Protein AF-A0A0E0AJF5-F1 (afdb_monomer)

Foldseek 3Di:
DVVLVVLQCCCCVPPVDGLQVVLVVLVCCPVVDDLVRLLVVLLCCLLCQLLVVHDSLVSLLSLLQRPNDPRSLVSNLVSNLNNLVNLLVVLLVVLVVLLVVCVVPVVSLLLLLQLLDDDLVSVLQSLLLCLLAPNPPSNNSNSNNNNNHDPNSNSNSNSNNCSLVSQLSSLVSQLSNVSSCCNPVVDPDVVVSNVVSVVSNVVSVVVSVVSNVVSVVVSVVSSVVVLVVVLVVLVVVLVVVLVVLVVVLVVVVVDPDPVVNVVSVVVSVVVVVVSVVVVVVSCVVSDPPPPPDDDDD

Mean predicted aligned error: 13.46 Å

Secondary structure (DSSP, 8-state):
-HHHHHHHHHHHHHTS--HHHHHHHHHHHHHHS-HHHHHHHHHHHHHHGGGGT---HHHHHHHHHHHH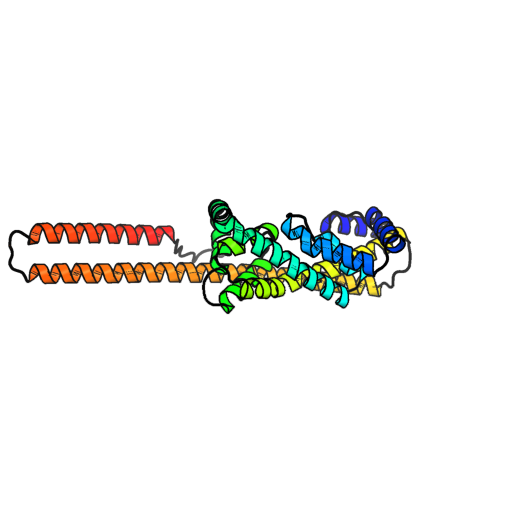HHHHHHHHHHHHHHHHHHHHHHHHHTHHHHHHHHTT-HHHHHHHHHTTSSSHHHHHHHHHHHHHTT--HHHHHHHGGGGT--HHHHHHHHHHHHHHHHHHHHHHHHHHHHHHHHHHH-----HHHHHHHHHHHHHHHHHHHHHHHHHHHHHHHHHHHHHHHHHHHHHHHHHHHHHHHHHHHHHHHHS--TTTHHHHHHHHHHHHHHHHHHHHHHHHHTT----------

InterPro domains:
  IPR032816 VTT domain [PF09335] (54-174)

Organism: NCBI:txid40148

Solvent-accessible surface area (backbone atoms only — not comparable to full-atom values): 15456 Å² total; per-residue (Å²): 113,68,67,55,54,52,52,37,50,50,33,39,70,76,71,70,41,53,39,84,60,49,35,60,48,54,53,47,46,66,74,73,41,54,72,72,55,51,51,50,52,30,31,50,43,34,26,45,25,50,57,75,71,40,85,37,61,70,39,41,17,47,33,11,50,76,51,34,72,69,56,17,48,54,47,47,55,56,19,39,54,47,15,48,47,51,25,31,58,58,26,52,79,40,29,74,60,49,37,63,56,38,64,79,38,57,78,60,37,53,65,38,42,55,24,29,41,81,53,66,69,50,16,16,51,38,32,16,32,49,54,38,19,97,53,61,64,67,57,49,41,39,44,43,35,48,27,68,40,55,66,69,28,45,53,54,11,40,55,66,20,41,48,58,56,52,52,39,33,26,32,45,18,41,37,51,52,49,53,14,48,47,67,72,67,72,53,87,62,61,63,63,58,55,49,52,34,50,51,50,32,50,50,39,50,52,50,43,52,52,50,23,54,50,23,47,54,51,51,54,50,54,50,52,54,52,54,49,53,54,50,50,53,52,52,51,52,52,51,51,51,52,51,51,50,52,52,50,54,53,53,49,69,72,48,91,49,86,80,54,54,67,58,54,51,51,52,51,50,52,53,51,50,52,52,49,52,50,53,54,51,47,58,65,70,70,57,83,69,85,78,88,77,80,90,84,136

Radius of gyration: 28.51 Å; Cα contacts (8 Å, |Δi|>4): 287; chains: 1; bounding box: 75×35×87 Å

Structure (mmCIF, N/CA/C/O backbone):
data_AF-A0A0E0AJF5-F1
#
_entry.id   AF-A0A0E0AJF5-F1
#
loop_
_atom_site.group_PDB
_atom_site.id
_atom_site.type_symbol
_atom_site.label_atom_id
_atom_site.label_alt_id
_atom_site.label_comp_id
_atom_site.label_asym_id
_atom_site.label_entity_id
_atom_site.label_seq_id
_atom_site.pdbx_PDB_ins_code
_atom_site.Cartn_x
_atom_site.Cartn_y
_atom_site.Cartn_z
_atom_site.occupancy
_atom_site.B_iso_or_equiv
_atom_site.auth_seq_id
_atom_site.auth_comp_id
_atom_site.auth_asym_id
_atom_site.auth_atom_id
_atom_site.pdbx_PDB_model_num
ATOM 1 N N . MET A 1 1 ? 35.028 1.786 -12.757 1.00 47.62 1 MET A N 1
ATOM 2 C CA . MET A 1 1 ? 34.981 0.672 -11.785 1.00 47.62 1 MET A CA 1
ATOM 3 C C . MET A 1 1 ? 34.385 1.095 -10.442 1.00 47.62 1 MET A C 1
ATOM 5 O O . MET A 1 1 ? 33.569 0.350 -9.925 1.00 47.62 1 MET A O 1
ATOM 9 N N . GLU A 1 2 ? 34.677 2.288 -9.906 1.00 49.12 2 GLU A N 1
ATOM 10 C CA . GLU A 1 2 ? 34.073 2.747 -8.633 1.00 49.12 2 GLU A CA 1
ATOM 11 C C . GLU A 1 2 ? 32.549 2.974 -8.710 1.00 49.12 2 GLU A C 1
ATOM 13 O O . GLU A 1 2 ? 31.800 2.467 -7.878 1.00 49.12 2 GLU A O 1
ATOM 18 N N . TRP A 1 3 ? 32.058 3.637 -9.762 1.00 47.44 3 TRP A N 1
ATOM 19 C CA . TRP A 1 3 ? 30.624 3.931 -9.923 1.00 47.44 3 TRP A CA 1
ATOM 20 C C . TRP A 1 3 ? 29.731 2.690 -10.075 1.00 47.44 3 TRP A C 1
ATOM 22 O O . TRP A 1 3 ? 28.607 2.669 -9.582 1.00 47.44 3 TRP A O 1
ATOM 32 N N . THR A 1 4 ? 30.226 1.627 -10.714 1.00 53.53 4 THR A N 1
ATOM 33 C CA . THR A 1 4 ? 29.500 0.352 -10.849 1.00 53.53 4 THR A CA 1
ATOM 34 C C . THR A 1 4 ? 29.357 -0.362 -9.507 1.00 53.53 4 THR A C 1
ATOM 36 O O . THR A 1 4 ? 28.316 -0.950 -9.222 1.00 53.53 4 THR A O 1
ATOM 39 N N . GLN A 1 5 ? 30.377 -0.263 -8.653 1.00 57.16 5 GLN A N 1
ATOM 40 C CA . GLN A 1 5 ? 30.376 -0.851 -7.315 1.00 57.16 5 GLN A CA 1
ATOM 41 C C . GLN A 1 5 ? 29.468 -0.061 -6.363 1.00 57.16 5 GLN A C 1
ATOM 43 O O . GLN A 1 5 ? 28.765 -0.650 -5.546 1.00 57.16 5 GLN A O 1
ATOM 48 N N . GLN A 1 6 ? 29.396 1.261 -6.543 1.00 54.69 6 GLN A N 1
ATOM 49 C CA . GLN A 1 6 ? 28.477 2.141 -5.823 1.00 54.69 6 GLN A CA 1
ATOM 50 C C . GLN A 1 6 ? 27.010 1.958 -6.257 1.00 54.69 6 GLN A C 1
ATOM 52 O O . GLN A 1 6 ? 26.115 1.942 -5.419 1.00 54.69 6 GLN A O 1
ATOM 57 N N . ALA A 1 7 ? 26.740 1.749 -7.548 1.00 53.78 7 ALA A N 1
ATOM 58 C CA . ALA A 1 7 ? 25.396 1.423 -8.030 1.00 53.78 7 ALA A CA 1
ATOM 59 C C . ALA A 1 7 ? 24.921 0.045 -7.532 1.00 53.78 7 ALA A C 1
ATOM 61 O O . ALA A 1 7 ? 23.769 -0.104 -7.123 1.00 53.78 7 ALA A O 1
ATOM 62 N N . SER A 1 8 ? 25.818 -0.946 -7.525 1.00 55.97 8 SER A N 1
ATOM 63 C CA . SER A 1 8 ? 25.546 -2.284 -6.990 1.00 55.97 8 SER A CA 1
ATOM 64 C C . SER A 1 8 ? 25.280 -2.248 -5.479 1.00 55.97 8 SER A C 1
ATOM 66 O O . SER A 1 8 ? 24.302 -2.838 -5.024 1.00 55.97 8 SER A O 1
ATOM 68 N N . SER A 1 9 ? 26.047 -1.472 -4.702 1.00 56.44 9 SER A N 1
ATOM 69 C CA . SER A 1 9 ? 25.829 -1.337 -3.254 1.00 56.44 9 SER A CA 1
ATOM 70 C C . SER A 1 9 ? 24.532 -0.600 -2.900 1.00 56.44 9 SER A C 1
ATOM 72 O O . SER A 1 9 ? 23.841 -1.003 -1.964 1.00 56.44 9 SER A O 1
ATOM 74 N N . VAL A 1 10 ? 24.144 0.422 -3.671 1.00 58.53 10 VAL A N 1
ATOM 75 C CA . VAL A 1 10 ? 22.849 1.107 -3.513 1.00 58.53 10 VAL A CA 1
ATOM 76 C C . VAL A 1 10 ? 21.688 0.165 -3.838 1.00 58.53 10 VAL A C 1
ATOM 78 O O . VAL A 1 10 ? 20.722 0.112 -3.078 1.00 58.53 10 VAL A O 1
ATOM 81 N N . CYS A 1 11 ? 21.778 -0.622 -4.915 1.00 57.84 11 CYS A N 1
ATOM 82 C CA . CYS A 1 11 ? 20.707 -1.550 -5.287 1.00 57.84 11 CYS A CA 1
ATOM 83 C C . CYS A 1 11 ? 20.545 -2.704 -4.288 1.00 57.84 11 CYS A C 1
ATOM 85 O O . CYS A 1 11 ? 19.424 -3.020 -3.878 1.00 57.84 11 CYS A O 1
ATOM 87 N N . ALA A 1 12 ? 21.665 -3.269 -3.832 1.00 59.06 12 ALA A N 1
ATOM 88 C CA . ALA A 1 12 ? 21.686 -4.310 -2.813 1.00 59.06 12 ALA A CA 1
ATOM 89 C C . ALA A 1 12 ? 21.207 -3.795 -1.444 1.00 59.06 12 ALA A C 1
ATOM 91 O O . ALA A 1 12 ? 20.505 -4.511 -0.737 1.00 59.06 12 ALA A O 1
ATOM 92 N N . GLY A 1 13 ? 21.533 -2.551 -1.078 1.00 59.25 13 GLY A N 1
ATOM 93 C CA . GLY A 1 13 ? 21.122 -1.953 0.194 1.00 59.25 13 GLY A CA 1
ATOM 94 C C . GLY A 1 13 ? 19.652 -1.524 0.238 1.00 59.25 13 GLY A C 1
ATOM 95 O O . GLY A 1 13 ? 18.976 -1.769 1.233 1.00 59.25 13 GLY A O 1
ATOM 96 N N . VAL A 1 14 ? 19.148 -0.888 -0.825 1.00 61.88 14 VAL A N 1
ATOM 97 C CA . VAL A 1 14 ? 17.789 -0.312 -0.854 1.00 61.88 14 VAL A CA 1
ATOM 98 C C . VAL A 1 14 ? 16.732 -1.342 -1.255 1.00 61.88 14 VAL A C 1
ATOM 100 O O .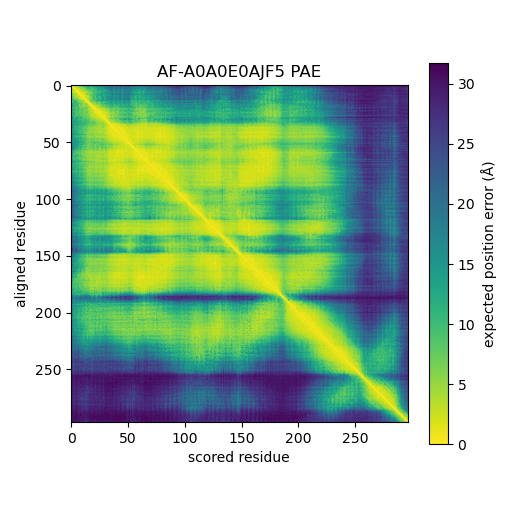 VAL A 1 14 ? 15.654 -1.365 -0.664 1.00 61.88 14 VAL A O 1
ATOM 103 N N . TRP A 1 15 ? 17.026 -2.197 -2.239 1.00 64.69 15 TRP A N 1
ATOM 104 C CA . TRP A 1 15 ? 16.050 -3.141 -2.800 1.00 64.69 15 TRP A CA 1
ATOM 105 C C . TRP A 1 15 ? 16.413 -4.614 -2.590 1.00 64.69 15 TRP A C 1
ATOM 107 O O . TRP A 1 15 ? 15.584 -5.474 -2.876 1.00 64.69 15 TRP A O 1
ATOM 117 N N . GLY A 1 16 ? 17.616 -4.929 -2.095 1.00 67.00 16 GLY A N 1
ATOM 118 C CA . GLY A 1 16 ? 18.071 -6.316 -1.945 1.00 67.00 16 GLY A CA 1
ATOM 119 C C . GLY A 1 16 ? 18.273 -7.040 -3.280 1.00 67.00 16 GLY A C 1
ATOM 120 O O . GLY A 1 16 ? 18.267 -8.268 -3.309 1.00 67.00 16 GLY A O 1
ATOM 121 N N . LEU A 1 17 ? 18.410 -6.296 -4.384 1.00 71.19 17 LEU A N 1
ATOM 122 C CA . LEU A 1 17 ? 18.539 -6.844 -5.734 1.00 71.19 17 LEU A CA 1
ATOM 123 C C . LEU A 1 17 ? 19.876 -6.441 -6.361 1.00 71.19 17 LEU A C 1
ATOM 125 O O . LEU A 1 17 ? 20.268 -5.275 -6.305 1.00 71.19 17 LEU A O 1
ATOM 129 N N . ASP A 1 18 ? 20.548 -7.402 -6.996 1.00 71.44 18 ASP A N 1
ATOM 130 C CA . ASP A 1 18 ? 21.788 -7.166 -7.737 1.00 71.44 18 ASP A CA 1
ATOM 131 C C . ASP A 1 18 ? 21.476 -6.729 -9.184 1.00 71.44 18 ASP A C 1
ATOM 133 O O . ASP A 1 18 ? 20.835 -7.490 -9.918 1.00 71.44 18 ASP A O 1
ATOM 137 N N . PRO A 1 19 ? 21.936 -5.546 -9.639 1.00 67.06 19 PRO A N 1
ATOM 138 C CA . PRO A 1 19 ? 21.763 -5.082 -11.018 1.00 67.06 19 PRO A CA 1
ATOM 139 C C . PRO A 1 19 ? 22.199 -6.091 -12.086 1.00 67.06 19 PRO A C 1
ATOM 141 O O . PRO A 1 19 ? 21.581 -6.146 -13.150 1.00 67.06 19 PRO A O 1
ATOM 144 N N . GLN A 1 20 ? 23.210 -6.919 -11.795 1.00 68.06 20 GLN A N 1
ATOM 145 C CA . GLN A 1 20 ? 23.707 -7.953 -12.708 1.00 68.06 20 GLN A CA 1
ATOM 146 C C . GLN A 1 20 ? 22.709 -9.098 -12.911 1.00 68.06 20 GLN A C 1
ATOM 148 O O . GLN A 1 20 ? 22.741 -9.764 -13.942 1.00 68.06 20 GLN A O 1
ATOM 153 N N . VAL A 1 21 ? 21.801 -9.311 -11.957 1.00 71.88 21 VAL A N 1
ATOM 154 C CA . VAL A 1 21 ? 20.693 -10.270 -12.068 1.00 71.88 21 VAL A CA 1
ATOM 155 C C . VAL A 1 21 ? 19.477 -9.610 -12.716 1.00 71.88 21 VAL A C 1
ATOM 157 O O . VAL A 1 21 ? 18.787 -10.233 -13.517 1.00 71.88 21 VAL A O 1
ATOM 160 N N . ILE A 1 22 ? 19.220 -8.336 -12.413 1.00 72.00 22 ILE A N 1
ATOM 161 C CA . ILE A 1 22 ? 18.04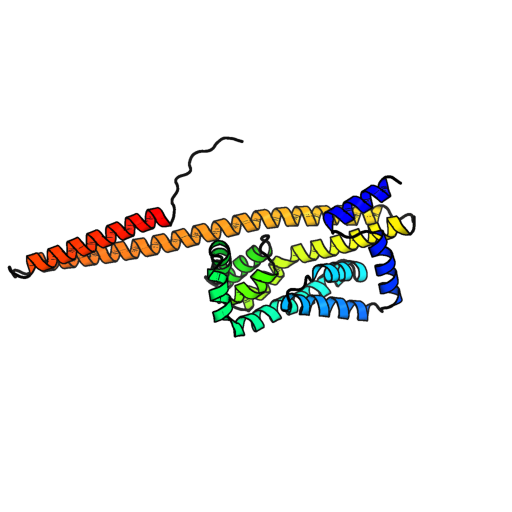8 -7.615 -12.930 1.00 72.00 22 ILE A CA 1
ATOM 162 C C . ILE A 1 22 ? 18.150 -7.400 -14.447 1.00 72.00 22 ILE A C 1
ATOM 164 O O . ILE A 1 22 ? 17.177 -7.627 -15.162 1.00 72.00 22 ILE A O 1
ATOM 168 N N . ALA A 1 23 ? 19.310 -6.977 -14.955 1.00 72.62 23 ALA A N 1
ATOM 169 C CA . ALA A 1 23 ? 19.494 -6.670 -16.374 1.00 72.62 23 ALA A CA 1
ATOM 170 C C . ALA A 1 23 ? 19.162 -7.842 -17.326 1.00 72.62 23 ALA A C 1
ATOM 172 O O . ALA A 1 23 ? 18.350 -7.641 -18.234 1.00 72.62 23 ALA A O 1
ATOM 173 N N . PRO A 1 24 ? 19.702 -9.066 -17.138 1.00 75.88 24 PRO A N 1
ATOM 174 C CA . PRO A 1 24 ? 19.356 -10.197 -17.998 1.00 75.88 24 PRO A CA 1
ATOM 175 C C . PRO A 1 24 ? 17.893 -10.625 -17.843 1.00 75.88 24 PRO A C 1
ATOM 177 O O . PRO A 1 24 ? 17.302 -11.096 -18.811 1.00 75.88 24 PRO A O 1
ATOM 180 N N . VAL A 1 25 ? 17.285 -10.430 -16.667 1.00 75.88 25 VAL A N 1
ATOM 181 C CA . VAL A 1 25 ? 15.861 -10.724 -16.442 1.00 75.88 25 VAL A CA 1
ATOM 182 C C . VAL A 1 25 ? 14.963 -9.753 -17.209 1.00 75.88 25 VAL A C 1
ATOM 184 O O . VAL A 1 25 ? 14.041 -10.208 -17.880 1.00 75.88 25 VAL A O 1
ATOM 187 N N . ILE A 1 26 ? 15.249 -8.446 -17.179 1.00 75.00 26 ILE A N 1
ATOM 188 C CA . ILE A 1 26 ? 14.508 -7.440 -17.962 1.00 75.00 26 ILE A CA 1
ATOM 189 C C . ILE A 1 26 ? 14.644 -7.726 -19.464 1.00 75.00 26 ILE A C 1
ATOM 191 O O . ILE A 1 26 ? 13.663 -7.666 -20.209 1.00 75.00 26 ILE A O 1
ATOM 195 N N . GLU A 1 27 ? 15.853 -8.059 -19.923 1.00 75.88 27 GLU A N 1
ATOM 196 C CA . GLU A 1 27 ? 16.101 -8.386 -21.329 1.00 75.88 27 GLU A CA 1
ATOM 197 C C . GLU A 1 27 ? 15.334 -9.651 -21.742 1.00 75.88 27 GLU A C 1
ATOM 199 O O . GLU A 1 27 ? 14.651 -9.657 -22.766 1.00 75.88 27 GLU A O 1
ATOM 204 N N . TRP A 1 28 ? 15.375 -10.704 -20.920 1.00 78.31 28 TRP A N 1
ATOM 205 C CA . TRP A 1 28 ? 14.611 -11.929 -21.148 1.00 78.31 28 TRP A CA 1
ATOM 206 C C . TRP A 1 28 ? 13.101 -11.670 -21.168 1.00 78.31 28 TRP A C 1
ATOM 208 O O . TRP A 1 28 ? 12.422 -12.147 -22.075 1.00 78.31 28 TRP A O 1
ATOM 218 N N . GLU A 1 29 ? 12.577 -10.886 -20.226 1.00 75.56 29 GLU A N 1
ATOM 219 C CA . GLU A 1 29 ? 11.160 -10.518 -20.153 1.00 75.56 29 GLU A CA 1
ATOM 220 C C . GLU A 1 29 ? 10.716 -9.804 -21.433 1.00 75.56 29 GLU A C 1
ATOM 222 O O . GLU A 1 29 ? 9.748 -10.224 -22.068 1.00 75.56 29 GLU A O 1
ATOM 227 N N . SER A 1 30 ? 11.456 -8.771 -21.847 1.00 72.12 30 SER A N 1
ATOM 228 C CA . SER A 1 30 ? 11.124 -7.964 -23.025 1.00 72.12 30 SER A CA 1
ATOM 229 C C . SER A 1 30 ? 11.193 -8.741 -24.345 1.00 72.12 30 SER A C 1
ATOM 231 O O . SER A 1 30 ? 10.470 -8.411 -25.286 1.00 72.12 30 SER A O 1
ATOM 233 N N . ARG A 1 31 ? 12.027 -9.788 -24.414 1.00 75.25 31 ARG A N 1
ATOM 234 C CA . ARG A 1 31 ? 12.127 -10.693 -25.570 1.00 75.25 31 ARG A CA 1
ATOM 235 C C . ARG A 1 31 ? 11.088 -11.809 -25.553 1.00 75.25 31 ARG A C 1
ATOM 237 O O . ARG A 1 31 ? 10.648 -12.239 -26.614 1.00 75.25 31 ARG A O 1
ATOM 244 N N . THR A 1 32 ? 10.727 -12.298 -24.369 1.00 80.12 32 THR A N 1
ATOM 245 C CA . THR A 1 32 ? 9.851 -13.467 -24.199 1.00 80.12 32 THR A CA 1
ATOM 246 C C . THR A 1 32 ? 8.379 -13.078 -24.233 1.00 80.12 32 THR A C 1
ATOM 248 O O . THR A 1 32 ? 7.557 -13.811 -24.783 1.00 80.12 32 THR A O 1
ATOM 251 N N . PHE A 1 33 ? 8.028 -11.921 -23.668 1.00 84.12 33 PHE A N 1
ATOM 252 C CA . PHE A 1 33 ? 6.644 -11.498 -23.502 1.00 84.12 33 PHE A CA 1
ATOM 253 C C . PHE A 1 33 ? 6.344 -10.214 -24.267 1.00 84.12 33 PHE A C 1
ATOM 255 O O . PHE A 1 33 ? 7.082 -9.233 -24.235 1.00 84.12 33 PHE A O 1
ATOM 262 N N . SER A 1 34 ? 5.185 -10.192 -24.925 1.00 87.19 34 SER A N 1
ATOM 263 C CA . SER A 1 34 ? 4.664 -8.955 -25.498 1.00 87.19 34 SER A CA 1
ATOM 264 C C . SER A 1 34 ? 4.187 -8.008 -24.390 1.00 87.19 34 SER A C 1
ATOM 266 O O . SER A 1 34 ? 3.747 -8.436 -23.321 1.00 87.19 34 SER A O 1
ATOM 268 N N . ARG A 1 35 ? 4.204 -6.699 -24.666 1.00 85.50 35 ARG A N 1
ATOM 269 C CA . ARG A 1 35 ? 3.697 -5.666 -23.745 1.00 85.50 35 ARG A CA 1
ATOM 270 C C . ARG A 1 35 ? 2.317 -5.976 -23.136 1.00 85.50 35 ARG A C 1
ATOM 272 O O . ARG A 1 35 ? 2.197 -5.855 -21.923 1.00 85.50 35 ARG A O 1
ATOM 279 N N . PRO A 1 36 ? 1.277 -6.397 -23.884 1.00 89.06 36 PRO A N 1
ATOM 280 C CA . PRO A 1 36 ? -0.009 -6.720 -23.262 1.00 89.06 36 PRO A CA 1
ATOM 281 C C . PRO A 1 36 ? 0.062 -7.934 -22.324 1.00 89.06 36 PRO A C 1
ATOM 283 O O . PRO A 1 36 ? -0.629 -7.951 -21.310 1.00 89.06 36 PRO A O 1
ATOM 286 N N . VAL A 1 37 ? 0.920 -8.920 -22.603 1.00 90.06 37 VAL A N 1
ATOM 287 C CA . VAL A 1 37 ? 1.101 -10.082 -21.718 1.00 90.06 37 VAL A CA 1
ATOM 288 C C . VAL A 1 37 ? 1.752 -9.665 -20.400 1.00 90.06 37 VAL A C 1
ATOM 290 O O . VAL A 1 37 ? 1.263 -10.049 -19.342 1.00 90.06 37 VAL A O 1
ATOM 293 N N . ILE A 1 38 ? 2.775 -8.806 -20.440 1.00 89.38 38 ILE A N 1
ATOM 294 C CA . ILE A 1 38 ? 3.391 -8.235 -19.230 1.00 89.38 38 ILE A CA 1
ATOM 295 C C . ILE A 1 38 ? 2.352 -7.449 -18.420 1.00 89.38 38 ILE A C 1
ATOM 297 O O . ILE A 1 38 ? 2.281 -7.594 -17.202 1.00 89.38 38 ILE A O 1
ATOM 301 N N . ALA A 1 39 ? 1.496 -6.663 -19.085 1.00 91.56 39 ALA A N 1
ATOM 302 C CA . ALA A 1 39 ? 0.428 -5.924 -18.410 1.00 91.56 39 ALA A CA 1
ATOM 303 C C . ALA A 1 39 ? -0.516 -6.869 -17.655 1.00 91.56 39 ALA A C 1
ATOM 305 O O . ALA A 1 39 ? -0.831 -6.611 -16.497 1.00 91.56 39 ALA A O 1
ATOM 306 N N . LEU A 1 40 ? -0.930 -7.972 -18.287 1.00 93.44 40 LEU A N 1
ATOM 307 C CA . LEU A 1 40 ? -1.803 -8.976 -17.675 1.00 93.44 40 LEU A CA 1
ATOM 308 C C . LEU A 1 40 ? -1.128 -9.702 -16.508 1.00 93.44 40 LEU A C 1
ATOM 310 O O . LEU A 1 40 ? -1.768 -9.898 -15.477 1.00 93.44 40 LEU A O 1
ATOM 314 N N . ILE A 1 41 ? 0.151 -10.064 -16.643 1.00 92.56 41 ILE A N 1
ATOM 315 C CA . ILE A 1 41 ? 0.927 -10.702 -15.571 1.00 92.56 41 ILE A CA 1
ATOM 316 C C . ILE A 1 41 ? 1.033 -9.761 -14.369 1.00 92.56 41 ILE A C 1
ATOM 318 O O . ILE A 1 41 ? 0.667 -10.147 -13.259 1.00 92.56 41 ILE A O 1
ATOM 322 N N . CYS A 1 42 ? 1.466 -8.515 -14.584 1.00 93.19 42 CYS A N 1
ATOM 323 C CA . CYS A 1 42 ? 1.572 -7.518 -13.521 1.00 93.19 42 CYS A CA 1
ATOM 324 C C . CYS A 1 42 ? 0.214 -7.245 -12.874 1.00 93.19 42 CYS A C 1
ATOM 326 O O . CYS A 1 42 ? 0.104 -7.260 -11.650 1.00 93.19 42 CYS A O 1
ATOM 328 N N . PHE A 1 43 ? -0.827 -7.037 -13.680 1.00 95.44 43 PHE A N 1
ATOM 329 C CA . PHE A 1 43 ? -2.177 -6.785 -13.188 1.00 95.44 43 PHE A CA 1
ATOM 330 C C . PHE A 1 43 ? -2.693 -7.952 -12.342 1.00 95.44 43 PHE A C 1
ATOM 332 O O . PHE A 1 43 ? -3.142 -7.745 -11.218 1.00 95.44 43 PHE A O 1
ATOM 339 N N . GLY A 1 44 ? -2.588 -9.182 -12.852 1.00 94.06 44 GLY A N 1
ATOM 340 C CA . GLY A 1 44 ? -3.032 -10.386 -12.156 1.00 94.06 44 GLY A CA 1
ATOM 341 C C . GLY A 1 44 ? -2.270 -10.617 -10.854 1.00 94.06 44 GLY A C 1
ATOM 342 O O . GLY A 1 44 ? -2.887 -10.879 -9.823 1.00 94.06 44 GLY A O 1
ATOM 343 N N . ALA A 1 45 ? -0.945 -10.453 -10.868 1.00 92.94 45 ALA A N 1
ATOM 344 C CA . ALA A 1 45 ? -0.121 -10.597 -9.675 1.00 92.94 45 ALA A CA 1
ATOM 345 C C . ALA A 1 45 ? -0.477 -9.548 -8.612 1.00 92.94 45 ALA A C 1
ATOM 347 O O . ALA A 1 45 ? -0.767 -9.912 -7.476 1.00 92.94 45 ALA A O 1
ATOM 348 N N . ILE A 1 46 ? -0.547 -8.263 -8.976 1.00 92.75 46 ILE A N 1
ATOM 349 C CA . ILE A 1 46 ? -0.894 -7.175 -8.044 1.00 92.75 46 ILE A CA 1
ATOM 350 C C . ILE A 1 46 ? -2.321 -7.342 -7.496 1.00 92.75 46 ILE A C 1
ATOM 352 O O . ILE A 1 46 ? -2.566 -7.068 -6.322 1.00 92.75 46 ILE A O 1
ATOM 356 N N . ALA A 1 47 ? -3.262 -7.818 -8.313 1.00 93.38 47 ALA A N 1
ATOM 357 C CA . ALA A 1 47 ? -4.640 -8.050 -7.890 1.00 93.38 47 ALA A CA 1
ATOM 358 C C . ALA A 1 47 ? -4.795 -9.290 -6.991 1.00 93.38 47 ALA A C 1
ATOM 360 O O . ALA A 1 47 ? -5.630 -9.299 -6.092 1.00 93.38 47 ALA A O 1
ATOM 361 N N . PHE A 1 48 ? -4.017 -10.352 -7.206 1.00 91.19 48 PHE A N 1
ATOM 362 C CA . PHE A 1 48 ? -4.204 -11.617 -6.491 1.00 91.19 48 PHE A CA 1
ATOM 363 C C . PHE A 1 48 ? -3.311 -11.759 -5.254 1.00 91.19 48 PHE A C 1
ATOM 365 O O . PHE A 1 48 ? -3.762 -12.233 -4.211 1.00 91.19 48 PHE A O 1
ATOM 372 N N . PHE A 1 49 ? -2.051 -11.331 -5.338 1.00 88.44 49 PHE A N 1
ATOM 373 C CA . PHE A 1 49 ? -1.021 -11.594 -4.328 1.00 88.44 49 PHE A CA 1
ATOM 374 C C . PHE A 1 49 ? -1.363 -11.082 -2.924 1.00 88.44 49 PHE A C 1
ATOM 376 O O . PHE A 1 49 ? -1.126 -11.826 -1.966 1.00 88.44 49 PHE A O 1
ATOM 383 N N . PRO A 1 50 ? -1.992 -9.901 -2.756 1.00 84.06 50 PRO A N 1
ATOM 384 C CA . PRO A 1 50 ? -2.443 -9.446 -1.443 1.00 84.06 50 PRO A CA 1
ATOM 385 C C . PRO A 1 50 ? -3.395 -10.426 -0.741 1.00 84.06 50 PRO A C 1
ATOM 387 O O . PRO A 1 50 ? -3.392 -10.509 0.488 1.00 84.06 50 PRO A O 1
ATOM 390 N N . SER A 1 51 ? -4.177 -11.196 -1.506 1.00 84.00 51 SER A N 1
ATOM 391 C CA . SER A 1 51 ? -5.105 -12.208 -0.981 1.00 84.00 51 SER A CA 1
ATOM 392 C C . SER A 1 51 ? -4.373 -13.425 -0.422 1.00 84.00 51 SER A C 1
ATOM 394 O O . SER A 1 51 ? -4.808 -14.007 0.564 1.00 84.00 51 SER A O 1
ATOM 396 N N . VAL A 1 52 ? -3.220 -13.780 -0.986 1.00 84.00 52 VAL A N 1
ATOM 397 C CA . VAL A 1 52 ? -2.395 -14.917 -0.539 1.00 84.00 52 VAL A CA 1
ATOM 398 C C . VAL A 1 52 ? -1.197 -14.495 0.320 1.00 84.00 52 VAL A C 1
ATOM 400 O O . VAL A 1 52 ? -0.311 -15.301 0.582 1.00 84.00 52 VAL A O 1
ATOM 403 N N . LEU A 1 53 ? -1.181 -13.243 0.797 1.00 80.69 53 LEU A N 1
ATOM 404 C CA . LEU A 1 53 ? -0.115 -12.658 1.627 1.00 80.69 53 LEU A CA 1
ATOM 405 C C . LEU A 1 53 ? 1.258 -12.601 0.934 1.00 80.69 53 LEU A C 1
ATOM 407 O O . LEU A 1 53 ? 2.290 -12.549 1.604 1.00 80.69 53 LEU A O 1
ATOM 411 N N . LEU A 1 54 ? 1.276 -12.588 -0.401 1.00 82.69 54 LEU A N 1
ATOM 412 C CA . LEU A 1 54 ? 2.498 -12.444 -1.186 1.00 82.69 54 LEU A CA 1
ATOM 413 C C . LEU A 1 54 ? 2.798 -10.964 -1.479 1.00 82.69 54 LEU A C 1
ATOM 415 O O . LEU A 1 54 ? 1.875 -10.171 -1.695 1.00 82.69 54 LEU A O 1
ATOM 419 N N . PRO A 1 55 ? 4.082 -10.566 -1.514 1.00 81.81 55 PRO A N 1
ATOM 420 C CA . PRO A 1 55 ? 4.466 -9.193 -1.817 1.00 81.81 55 PRO A CA 1
ATOM 421 C C . PRO A 1 55 ? 4.188 -8.856 -3.288 1.00 81.81 55 PRO A C 1
ATOM 423 O O . PRO A 1 55 ? 4.644 -9.546 -4.195 1.00 81.81 55 PRO A O 1
ATOM 426 N N . SER A 1 56 ? 3.465 -7.760 -3.531 1.00 86.06 56 SER A N 1
ATOM 427 C CA . SER A 1 56 ? 3.156 -7.269 -4.887 1.00 86.06 56 SER A CA 1
ATOM 428 C C . SER A 1 56 ? 4.216 -6.311 -5.446 1.00 86.06 56 SER A C 1
ATOM 430 O O . SER A 1 56 ? 4.225 -6.033 -6.644 1.00 86.06 56 SER A O 1
ATOM 432 N N . SER A 1 57 ? 5.130 -5.828 -4.596 1.00 84.88 57 SER A N 1
ATOM 433 C CA . SER A 1 57 ? 6.121 -4.798 -4.931 1.00 84.88 57 SER A CA 1
ATOM 434 C C . SER A 1 57 ? 6.971 -5.111 -6.173 1.00 84.88 57 SER A C 1
ATOM 436 O O . SER A 1 57 ? 7.109 -4.213 -7.003 1.00 84.88 57 SER A O 1
ATOM 438 N N . PRO A 1 58 ? 7.466 -6.351 -6.395 1.00 86.75 58 PRO A N 1
ATOM 439 C CA . PRO A 1 58 ? 8.240 -6.663 -7.601 1.00 86.75 58 PRO A CA 1
ATOM 440 C C . PRO A 1 58 ? 7.459 -6.424 -8.903 1.00 86.75 58 PRO A C 1
ATOM 442 O O . PRO A 1 58 ? 7.995 -5.879 -9.865 1.00 86.75 58 PRO A O 1
ATOM 445 N N . PHE A 1 59 ? 6.166 -6.758 -8.918 1.00 89.50 59 PHE A N 1
ATOM 446 C CA . PHE A 1 59 ? 5.298 -6.571 -10.085 1.00 89.50 59 PHE A CA 1
ATOM 447 C C . PHE A 1 59 ? 4.894 -5.108 -10.282 1.00 89.50 59 PHE A C 1
ATOM 449 O O . PHE A 1 59 ? 4.709 -4.663 -11.413 1.00 89.50 59 PHE A O 1
ATOM 456 N N . MET A 1 60 ? 4.813 -4.326 -9.202 1.00 90.62 60 MET A N 1
ATOM 457 C CA . MET A 1 60 ? 4.622 -2.874 -9.294 1.00 90.62 60 MET A CA 1
ATOM 458 C C . MET A 1 60 ? 5.847 -2.193 -9.916 1.00 90.62 60 MET A C 1
ATOM 460 O O . MET A 1 60 ? 5.696 -1.332 -10.783 1.00 90.62 60 MET A O 1
ATOM 464 N N . TRP A 1 61 ? 7.061 -2.603 -9.529 1.00 89.75 61 TRP A N 1
ATOM 465 C CA . TRP A 1 61 ? 8.293 -2.122 -10.160 1.00 89.75 61 TRP A CA 1
ATOM 466 C C . TRP A 1 61 ? 8.324 -2.492 -11.641 1.00 89.75 61 TRP A C 1
ATOM 468 O O . TRP A 1 61 ? 8.575 -1.622 -12.472 1.00 89.75 61 TRP A O 1
ATOM 478 N N . MET A 1 62 ? 7.990 -3.741 -11.979 1.00 88.81 62 MET A N 1
ATOM 479 C CA . MET A 1 62 ? 7.897 -4.227 -13.360 1.00 88.81 62 MET A CA 1
ATOM 480 C C . MET A 1 62 ? 6.893 -3.423 -14.193 1.00 88.81 62 MET A C 1
ATOM 482 O O . MET A 1 62 ? 7.219 -2.971 -15.289 1.00 88.81 62 MET A O 1
ATOM 486 N N . ALA A 1 63 ? 5.707 -3.132 -13.656 1.00 90.06 63 ALA A N 1
ATOM 487 C CA . ALA A 1 63 ? 4.740 -2.261 -14.321 1.00 90.06 63 ALA A CA 1
ATOM 488 C C . ALA A 1 63 ? 5.301 -0.843 -14.567 1.00 90.06 63 ALA A C 1
ATOM 490 O O . ALA A 1 63 ? 5.133 -0.289 -15.656 1.00 90.06 63 ALA A O 1
ATOM 491 N N . GLY A 1 64 ? 6.024 -0.270 -13.599 1.00 89.75 64 GLY A N 1
ATOM 492 C CA . GLY A 1 64 ? 6.709 1.016 -13.764 1.00 89.75 64 GLY A CA 1
ATOM 493 C C . GLY A 1 64 ? 7.798 0.984 -14.845 1.00 89.75 64 GLY A C 1
ATOM 494 O O . GLY A 1 64 ? 7.875 1.889 -15.681 1.00 89.75 64 GLY A O 1
ATOM 495 N N . MET A 1 65 ? 8.603 -0.081 -14.877 1.00 88.69 65 MET A N 1
ATOM 496 C CA . MET A 1 65 ? 9.653 -0.303 -15.877 1.00 88.69 65 MET A CA 1
ATOM 497 C C . MET A 1 65 ? 9.074 -0.387 -17.292 1.00 88.69 65 MET A C 1
ATOM 499 O O . MET A 1 65 ? 9.517 0.355 -18.177 1.00 88.69 65 MET A O 1
ATOM 503 N N . SER A 1 66 ? 8.043 -1.211 -17.479 1.00 88.38 66 SER A N 1
ATOM 504 C CA . SER A 1 66 ? 7.512 -1.586 -18.794 1.00 88.38 66 SER A CA 1
ATOM 505 C C . SER A 1 66 ? 6.531 -0.569 -19.391 1.00 88.38 66 SER A C 1
ATOM 507 O O . SER A 1 66 ? 6.498 -0.412 -20.612 1.00 88.38 66 SER A O 1
ATOM 509 N N . PHE A 1 67 ? 5.774 0.173 -18.568 1.00 89.38 67 PHE A N 1
ATOM 510 C CA . PHE A 1 67 ? 4.706 1.076 -19.045 1.00 89.38 67 PHE A CA 1
ATOM 511 C C . PHE A 1 67 ? 4.936 2.563 -18.745 1.00 89.38 67 PHE A C 1
ATOM 513 O O . PHE A 1 67 ? 4.206 3.414 -19.255 1.00 89.38 67 PHE A O 1
ATOM 520 N N . GLY A 1 68 ? 5.964 2.913 -17.969 1.00 88.19 68 GLY A N 1
ATOM 521 C CA . GLY A 1 68 ? 6.235 4.309 -17.627 1.00 88.19 68 GLY A CA 1
ATOM 522 C C . GLY A 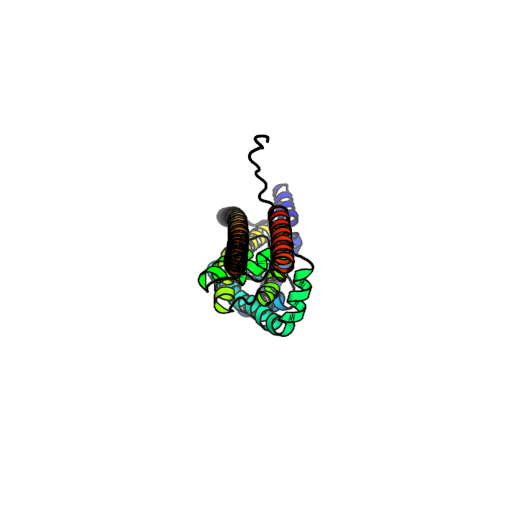1 68 ? 5.345 4.852 -16.512 1.00 88.19 68 GLY A C 1
ATOM 523 O O . GLY A 1 68 ? 4.599 4.119 -15.869 1.00 88.19 68 GLY A O 1
ATOM 524 N N . TYR A 1 69 ? 5.441 6.163 -16.283 1.00 88.38 69 TYR A N 1
ATOM 525 C CA . TYR A 1 69 ? 4.808 6.820 -15.139 1.00 88.38 69 TYR A CA 1
ATOM 526 C C . TYR A 1 69 ? 3.281 6.760 -15.172 1.00 88.38 69 TYR A C 1
ATOM 528 O O . TYR A 1 69 ? 2.658 6.253 -14.244 1.00 88.38 69 TYR A O 1
ATOM 536 N N . PHE A 1 70 ? 2.678 7.242 -16.258 1.00 92.19 70 PHE A N 1
ATOM 537 C CA . PHE A 1 70 ? 1.226 7.385 -16.348 1.00 92.19 70 PHE A CA 1
ATOM 538 C C . PHE A 1 70 ? 0.506 6.038 -16.496 1.00 92.19 70 PHE A C 1
ATOM 540 O O . PHE A 1 70 ? -0.365 5.707 -15.696 1.00 92.19 70 PHE A O 1
ATOM 547 N N . TYR A 1 71 ? 0.895 5.219 -17.478 1.00 92.75 71 TYR A N 1
ATOM 548 C CA . TYR A 1 71 ? 0.252 3.919 -17.694 1.00 92.75 71 TYR A CA 1
ATOM 549 C C . TYR A 1 71 ? 0.569 2.915 -16.581 1.00 92.75 71 TYR A C 1
ATOM 551 O O . TYR A 1 71 ? -0.314 2.156 -16.189 1.00 92.75 71 TYR A O 1
ATOM 559 N N . GLY A 1 72 ? 1.787 2.944 -16.022 1.00 92.81 72 GLY A N 1
ATOM 560 C CA . GLY A 1 72 ? 2.133 2.147 -14.845 1.00 92.81 72 GLY A CA 1
ATOM 561 C C . GLY A 1 72 ? 1.244 2.494 -13.651 1.00 92.81 72 GLY A C 1
ATOM 562 O O . GLY A 1 72 ? 0.694 1.591 -13.027 1.00 92.81 72 GLY A O 1
ATOM 563 N N . PHE A 1 73 ? 1.016 3.787 -13.394 1.00 93.88 73 PHE A N 1
ATOM 564 C CA . PHE A 1 73 ? 0.094 4.245 -12.351 1.00 93.88 73 PHE A CA 1
ATOM 565 C C . PHE A 1 73 ? -1.321 3.701 -12.567 1.00 93.88 73 PHE A C 1
ATOM 567 O O . PHE A 1 73 ? -1.876 3.089 -11.660 1.00 93.88 73 PHE A O 1
ATOM 574 N N . LEU A 1 74 ? -1.878 3.829 -13.776 1.00 95.38 74 LEU A N 1
ATOM 575 C CA . LEU A 1 74 ? -3.224 3.329 -14.076 1.00 95.38 74 LEU A CA 1
ATOM 576 C C . LEU A 1 74 ? -3.355 1.814 -13.864 1.00 95.38 74 LEU A C 1
ATOM 578 O O . LEU A 1 74 ? -4.312 1.370 -13.229 1.00 95.38 74 LEU A O 1
ATOM 582 N N . ILE A 1 75 ? -2.391 1.026 -14.354 1.00 94.81 75 ILE A N 1
ATOM 583 C CA . ILE A 1 75 ? -2.391 -0.438 -14.201 1.00 94.81 75 ILE A CA 1
ATOM 584 C C . ILE A 1 75 ? -2.305 -0.820 -12.722 1.00 94.81 75 ILE A C 1
ATOM 586 O O . ILE A 1 75 ? -3.104 -1.630 -12.253 1.00 94.81 75 ILE A O 1
ATOM 590 N N . ILE A 1 76 ? -1.364 -0.226 -11.981 1.00 94.44 76 ILE A N 1
ATOM 591 C CA . ILE A 1 76 ? -1.140 -0.536 -10.567 1.00 94.44 76 ILE A CA 1
ATOM 592 C C . ILE A 1 76 ? -2.362 -0.135 -9.738 1.00 94.44 76 ILE A C 1
ATOM 594 O O . ILE A 1 76 ? -2.871 -0.953 -8.979 1.00 94.44 76 ILE A O 1
ATOM 598 N N . THR A 1 77 ? -2.884 1.082 -9.900 1.00 93.75 77 THR A N 1
ATOM 599 C CA . THR A 1 77 ? -4.055 1.552 -9.149 1.00 93.75 77 THR A CA 1
ATOM 600 C C . THR A 1 77 ? -5.294 0.702 -9.437 1.00 93.75 77 THR A C 1
ATOM 602 O O . THR A 1 77 ? -6.006 0.330 -8.501 1.00 93.75 77 THR A O 1
ATOM 605 N N . ALA A 1 78 ? -5.536 0.331 -10.699 1.00 95.19 78 ALA A N 1
ATOM 606 C CA . ALA A 1 78 ? -6.648 -0.546 -11.058 1.00 95.19 78 ALA A CA 1
ATOM 607 C C . ALA A 1 78 ? -6.481 -1.953 -10.456 1.00 95.19 78 ALA A C 1
ATOM 609 O O . ALA A 1 78 ? -7.406 -2.458 -9.820 1.00 95.19 78 ALA A O 1
ATOM 610 N N . ALA A 1 79 ? -5.302 -2.564 -10.577 1.00 95.19 79 ALA A N 1
ATOM 611 C CA . ALA A 1 79 ? -5.034 -3.887 -10.017 1.00 95.19 79 ALA A CA 1
ATOM 612 C C . ALA A 1 79 ? -5.123 -3.897 -8.482 1.00 95.19 79 ALA A C 1
ATOM 614 O O . ALA A 1 79 ? -5.767 -4.770 -7.900 1.00 95.19 79 ALA A O 1
ATOM 615 N N . MET A 1 80 ? -4.545 -2.893 -7.814 1.00 91.62 80 MET A N 1
ATOM 616 C CA . MET A 1 80 ? -4.604 -2.766 -6.358 1.00 91.62 80 MET A CA 1
ATOM 617 C C . MET A 1 80 ? -6.033 -2.566 -5.857 1.00 91.62 80 MET A C 1
ATOM 619 O O . MET A 1 80 ? -6.352 -3.045 -4.774 1.00 91.62 80 MET A O 1
ATOM 623 N N . SER A 1 81 ? -6.915 -1.907 -6.618 1.00 92.94 81 SER A N 1
ATOM 624 C CA . SER A 1 81 ? -8.325 -1.794 -6.226 1.00 92.94 81 SER A CA 1
ATOM 625 C C . SER A 1 81 ? -8.958 -3.178 -6.034 1.00 92.94 81 SER A C 1
ATOM 627 O O . SER A 1 81 ? -9.597 -3.430 -5.013 1.00 92.94 81 SER A O 1
ATOM 629 N N . ILE A 1 82 ? -8.667 -4.121 -6.934 1.00 93.25 82 ILE A N 1
ATOM 630 C CA . ILE A 1 82 ? -9.096 -5.520 -6.825 1.00 93.25 82 ILE A CA 1
ATOM 631 C C . ILE A 1 82 ? -8.344 -6.216 -5.685 1.00 93.25 82 ILE A C 1
ATOM 633 O O . ILE A 1 82 ? -8.968 -6.868 -4.848 1.00 93.25 82 ILE A O 1
ATOM 637 N N . GLY A 1 83 ? -7.025 -6.022 -5.601 1.00 89.44 83 GLY A N 1
ATOM 638 C CA . GLY A 1 83 ? -6.173 -6.636 -4.581 1.00 89.44 83 GLY A CA 1
ATOM 639 C C . GLY A 1 83 ? -6.456 -6.195 -3.149 1.00 89.44 83 GLY A C 1
ATOM 640 O O . GLY A 1 83 ? -6.158 -6.933 -2.219 1.00 89.44 83 GLY A O 1
ATOM 641 N N . MET A 1 84 ? -7.084 -5.041 -2.939 1.00 89.31 84 MET A N 1
ATOM 642 C CA . MET A 1 84 ? -7.580 -4.614 -1.627 1.00 89.31 84 MET A CA 1
ATOM 643 C C . MET A 1 84 ? -9.002 -5.127 -1.373 1.00 89.31 84 MET A C 1
ATOM 645 O O . MET A 1 84 ? -9.341 -5.511 -0.256 1.00 89.31 84 MET A O 1
ATOM 649 N N . SER A 1 85 ? -9.823 -5.198 -2.419 1.00 90.38 85 SER A N 1
ATOM 650 C CA . SER A 1 85 ? -11.215 -5.642 -2.315 1.00 90.38 85 SER A CA 1
ATOM 651 C C . SER A 1 85 ? -11.339 -7.135 -2.011 1.00 90.38 85 SER A C 1
ATOM 653 O O . SER A 1 85 ? -12.146 -7.524 -1.171 1.00 90.38 85 SER A O 1
ATOM 655 N N . LEU A 1 86 ? -10.524 -7.983 -2.647 1.00 88.62 86 LEU A N 1
ATOM 656 C CA . LEU A 1 86 ? -10.566 -9.434 -2.445 1.00 88.62 86 LEU A CA 1
ATOM 657 C C . LEU A 1 86 ? -10.312 -9.834 -0.975 1.00 88.62 86 LEU A C 1
ATOM 659 O O . LEU A 1 86 ? -11.196 -10.468 -0.393 1.00 88.62 86 LEU A O 1
ATOM 663 N N . PRO A 1 87 ? -9.201 -9.429 -0.320 1.00 84.50 87 PRO A N 1
ATOM 664 C CA . PRO A 1 87 ? -8.983 -9.688 1.104 1.00 84.50 87 PRO A CA 1
ATOM 665 C C . PRO A 1 87 ? -10.088 -9.137 2.004 1.00 84.50 87 PRO A C 1
ATOM 667 O O . PRO A 1 87 ? -10.408 -9.761 3.012 1.00 84.50 87 PRO A O 1
ATOM 670 N N . PHE A 1 88 ? -10.684 -7.995 1.648 1.00 86.38 88 PHE A N 1
ATOM 671 C CA . PHE A 1 88 ? -11.770 -7.399 2.422 1.00 86.38 88 PHE A CA 1
ATOM 672 C C . PHE A 1 88 ? -13.012 -8.304 2.431 1.00 86.38 88 PHE A C 1
ATOM 674 O O . PHE A 1 88 ? -13.552 -8.629 3.490 1.00 86.38 88 PHE A O 1
ATOM 681 N N . PHE A 1 89 ? -13.444 -8.785 1.263 1.00 86.44 89 PHE A N 1
ATOM 682 C CA . PHE A 1 89 ? -14.595 -9.688 1.176 1.00 86.44 89 PHE A CA 1
ATOM 683 C C . PHE A 1 89 ? -14.293 -11.077 1.750 1.00 86.44 89 PHE A C 1
ATOM 685 O O . PHE A 1 89 ? -15.121 -11.632 2.472 1.00 86.44 89 PHE A O 1
ATOM 692 N N . ILE A 1 90 ? -13.091 -11.614 1.512 1.00 84.12 90 ILE A N 1
ATOM 693 C CA . ILE A 1 90 ? -12.649 -12.883 2.109 1.00 84.12 90 ILE A CA 1
ATOM 694 C C . ILE A 1 90 ? -12.612 -12.762 3.638 1.00 84.12 90 ILE A C 1
ATOM 696 O O . ILE A 1 90 ? -13.134 -13.621 4.345 1.00 84.12 90 ILE A O 1
ATOM 700 N N . GLY A 1 91 ? -12.042 -11.677 4.165 1.00 79.81 91 GLY A N 1
ATOM 701 C CA . GLY A 1 91 ? -11.974 -11.410 5.598 1.00 79.81 91 GLY A CA 1
ATOM 702 C C . GLY A 1 91 ? -13.352 -11.251 6.238 1.00 79.81 91 GLY A C 1
ATOM 703 O O . GLY A 1 91 ? -13.535 -11.657 7.386 1.00 79.81 91 GLY A O 1
ATOM 704 N N . SER A 1 92 ? -14.345 -10.760 5.489 1.00 79.94 92 SER A N 1
ATOM 705 C CA . SER A 1 92 ? -15.732 -10.620 5.959 1.00 79.94 92 SER A CA 1
ATOM 706 C C . SER A 1 92 ? -16.343 -11.966 6.335 1.00 79.94 92 SER A C 1
ATOM 708 O O . SER A 1 92 ? -16.956 -12.090 7.395 1.00 79.94 92 SER A O 1
ATOM 710 N N . ALA A 1 93 ? -16.052 -13.016 5.562 1.00 80.06 93 ALA A N 1
ATOM 711 C CA . ALA A 1 93 ? -16.493 -14.375 5.871 1.00 80.06 93 ALA A CA 1
ATOM 712 C C . ALA A 1 93 ? -15.867 -14.946 7.162 1.00 80.06 93 ALA A C 1
ATOM 714 O O . ALA A 1 93 ? -16.450 -15.821 7.802 1.00 80.06 93 ALA A O 1
ATOM 715 N N . PHE A 1 94 ? -14.699 -14.444 7.582 1.00 80.38 94 PHE A N 1
ATOM 716 C CA . PHE A 1 94 ? -13.960 -14.919 8.759 1.00 80.38 94 PHE A CA 1
ATOM 717 C C . PHE A 1 94 ? -13.891 -13.893 9.901 1.00 80.38 94 PHE A C 1
ATOM 719 O O . PHE A 1 94 ? -13.036 -14.016 10.785 1.00 80.38 94 PHE A O 1
ATOM 726 N N . HIS A 1 95 ? -14.810 -12.921 9.925 1.00 77.62 95 HIS A N 1
ATOM 727 C CA . HIS A 1 95 ? -14.831 -11.794 10.866 1.00 77.62 95 HIS A CA 1
ATOM 728 C C . HIS A 1 95 ? -14.543 -12.197 12.324 1.00 77.62 95 HIS A C 1
ATOM 730 O O . HIS A 1 95 ? -13.664 -11.632 12.974 1.00 77.62 95 HIS A O 1
ATOM 736 N N . SER A 1 96 ? -15.222 -13.232 12.830 1.00 76.12 96 SER A N 1
ATOM 737 C CA . SER A 1 96 ? -15.088 -13.692 14.220 1.00 76.12 96 SER A CA 1
ATOM 738 C C . SER A 1 96 ? -13.691 -14.226 14.565 1.00 76.12 96 SER A C 1
ATOM 740 O O . SER A 1 96 ? -13.197 -14.008 15.673 1.00 76.12 96 SER A O 1
ATOM 742 N N . LYS A 1 97 ? -13.022 -14.900 13.621 1.00 79.81 97 LYS A N 1
ATOM 743 C CA . LYS A 1 97 ? -11.656 -15.412 13.807 1.00 79.81 97 LYS A CA 1
ATOM 744 C C . LYS A 1 97 ? -10.629 -14.284 13.755 1.00 79.81 97 LYS A C 1
ATOM 746 O O . LYS A 1 97 ? -9.699 -14.287 14.559 1.00 79.81 97 LYS A O 1
ATOM 751 N N . ILE A 1 98 ? -10.808 -13.324 12.844 1.00 78.44 98 ILE A N 1
ATOM 752 C CA . ILE A 1 98 ? -9.900 -12.178 12.695 1.00 78.44 98 ILE A CA 1
ATOM 753 C C . ILE A 1 98 ? -9.999 -11.265 13.917 1.00 78.44 98 ILE A C 1
ATOM 755 O O . ILE A 1 98 ? -8.967 -10.858 14.442 1.00 78.44 98 ILE A O 1
ATOM 759 N N . HIS A 1 99 ? -11.209 -11.019 14.428 1.00 76.94 99 HIS A N 1
ATOM 760 C CA . HIS A 1 99 ? -11.416 -10.227 15.640 1.00 76.94 99 HIS A CA 1
ATOM 761 C C . HIS A 1 99 ? -10.655 -10.820 16.838 1.00 76.94 99 HIS A C 1
ATOM 763 O O . HIS A 1 99 ? -9.816 -10.151 17.436 1.00 76.94 99 HIS A O 1
ATOM 769 N N . ARG A 1 100 ? -10.824 -12.125 17.095 1.00 79.25 100 ARG A N 1
ATOM 770 C CA . ARG A 1 100 ? -10.104 -12.841 18.165 1.00 79.25 100 ARG A CA 1
ATOM 771 C C . ARG A 1 100 ? -8.586 -12.884 17.951 1.00 79.25 100 ARG A C 1
ATOM 773 O O . ARG A 1 100 ? -7.811 -12.930 18.903 1.00 79.25 100 ARG A O 1
ATOM 780 N N . TRP A 1 101 ? -8.131 -12.915 16.700 1.00 79.31 101 TRP A N 1
ATOM 781 C CA . TRP A 1 101 ? -6.703 -12.837 16.389 1.00 79.31 101 TRP A CA 1
ATOM 782 C C . TRP A 1 101 ? -6.136 -11.441 16.679 1.00 79.31 101 TRP A C 1
ATOM 784 O O . TRP A 1 101 ? -5.035 -11.330 17.222 1.00 79.31 101 TRP A O 1
ATOM 794 N N . LEU A 1 102 ? -6.899 -10.389 16.374 1.00 76.94 102 LEU A N 1
ATOM 795 C CA . LEU A 1 102 ? -6.509 -8.997 16.582 1.00 76.94 102 LEU A CA 1
ATOM 796 C C . LEU A 1 102 ? -6.414 -8.639 18.076 1.00 76.94 102 LEU A C 1
ATOM 798 O O . LEU A 1 102 ? -5.510 -7.898 18.461 1.00 76.94 102 LEU A O 1
ATOM 802 N N . GLU A 1 103 ? -7.250 -9.239 18.929 1.00 76.94 103 GLU A N 1
ATOM 803 C CA . GLU A 1 103 ? -7.190 -9.101 20.398 1.00 76.94 103 GLU A CA 1
ATOM 804 C C . GLU A 1 103 ? -5.832 -9.505 20.999 1.00 76.94 103 GLU A C 1
ATOM 806 O O . GLU A 1 103 ? -5.423 -8.966 22.026 1.00 76.94 103 GLU A O 1
ATOM 811 N N . LYS A 1 104 ? -5.074 -10.394 20.338 1.00 79.06 104 LYS A N 1
ATOM 812 C CA . LYS A 1 104 ? -3.719 -10.776 20.778 1.00 79.06 104 LYS A CA 1
ATOM 813 C C . LYS A 1 104 ? -2.700 -9.636 20.654 1.00 79.06 104 LYS A C 1
ATOM 815 O O . LYS A 1 104 ? -1.618 -9.720 21.228 1.00 79.06 104 LYS A O 1
ATOM 820 N N . TRP A 1 105 ? -3.027 -8.580 19.907 1.00 75.06 105 TRP A N 1
ATOM 821 C CA . TRP A 1 105 ? -2.154 -7.441 19.624 1.00 75.06 105 TRP A CA 1
ATOM 822 C C . TRP A 1 105 ? -2.853 -6.117 19.964 1.00 75.06 105 TRP A C 1
ATOM 824 O O . TRP A 1 105 ? -3.163 -5.339 19.058 1.00 75.06 105 TRP A O 1
ATOM 834 N N . PRO A 1 106 ? -3.056 -5.798 21.256 1.00 72.38 106 PRO A N 1
ATOM 835 C CA . PRO A 1 106 ? -3.933 -4.705 21.691 1.00 72.38 106 PRO A CA 1
ATOM 836 C C . PRO A 1 106 ? -3.533 -3.334 21.126 1.00 72.38 106 PRO A C 1
ATOM 838 O O . PRO A 1 106 ? -4.391 -2.562 20.708 1.00 72.38 106 PRO A O 1
ATOM 841 N N . LYS A 1 107 ? -2.226 -3.056 21.002 1.00 69.81 107 LYS A N 1
ATOM 842 C CA . LYS A 1 107 ? -1.733 -1.810 20.387 1.00 69.81 107 LYS A CA 1
ATOM 843 C C . LYS A 1 107 ? -2.128 -1.681 18.913 1.00 69.81 107 LYS A C 1
ATOM 845 O O . LYS A 1 107 ? -2.452 -0.590 18.465 1.00 69.81 107 LYS A O 1
ATOM 850 N N . LYS A 1 108 ? -2.096 -2.781 18.150 1.00 70.50 108 LYS A N 1
ATOM 851 C CA . LYS A 1 108 ? -2.495 -2.791 16.731 1.00 70.50 108 LYS A CA 1
ATOM 852 C C . LYS A 1 108 ? -4.016 -2.773 16.596 1.00 70.50 108 LYS A C 1
ATOM 854 O O . LYS A 1 108 ? -4.526 -2.081 15.725 1.00 70.50 108 LYS A O 1
ATOM 859 N N . ALA A 1 109 ? -4.718 -3.476 17.483 1.00 73.06 109 ALA A N 1
ATOM 860 C CA . ALA A 1 109 ? -6.172 -3.483 17.546 1.00 73.06 109 ALA A CA 1
ATOM 861 C C . ALA A 1 109 ? -6.745 -2.072 17.729 1.00 73.06 109 ALA A C 1
ATOM 863 O O . ALA A 1 109 ? -7.683 -1.719 17.027 1.00 73.06 109 ALA A O 1
ATOM 864 N N . ALA A 1 110 ? -6.136 -1.248 18.591 1.00 73.31 110 ALA A N 1
ATOM 865 C CA . ALA A 1 110 ? -6.564 0.133 18.816 1.00 73.31 110 ALA A CA 1
ATOM 866 C C . ALA A 1 110 ? -6.529 0.982 17.532 1.00 73.31 110 ALA A C 1
ATOM 868 O O . ALA A 1 110 ? -7.510 1.634 17.196 1.00 73.31 110 ALA A O 1
ATOM 869 N N . PHE A 1 111 ? -5.432 0.926 16.767 1.00 72.50 111 PHE A N 1
ATOM 870 C CA . PHE A 1 111 ? -5.317 1.651 15.493 1.00 72.50 111 PHE A CA 1
ATOM 871 C C . PHE A 1 111 ? -6.351 1.206 14.458 1.00 72.50 111 PHE A C 1
ATOM 873 O O . PHE A 1 111 ? -6.902 2.031 13.741 1.00 72.50 111 PHE A O 1
ATOM 880 N N . VAL A 1 112 ? -6.604 -0.099 14.363 1.00 75.50 112 VAL A N 1
ATOM 881 C CA . VAL A 1 112 ? -7.572 -0.635 13.400 1.00 75.50 112 VAL A CA 1
ATOM 882 C C . VAL A 1 112 ? -9.008 -0.335 13.854 1.00 75.50 112 VAL A C 1
ATOM 884 O O . VAL A 1 112 ? -9.871 -0.118 13.006 1.00 75.50 112 VAL A O 1
ATOM 887 N N . ARG A 1 113 ? -9.278 -0.284 15.168 1.00 79.25 113 ARG A N 1
ATOM 888 C CA . ARG A 1 113 ? -10.606 0.019 15.726 1.00 79.25 113 ARG A CA 1
ATOM 889 C C . ARG A 1 113 ? -11.059 1.435 15.383 1.00 79.25 113 ARG A C 1
ATOM 891 O O . ARG A 1 113 ? -12.176 1.582 14.903 1.00 79.25 113 ARG A O 1
ATOM 898 N N . LEU A 1 114 ? -10.147 2.407 15.448 1.00 77.62 114 LEU A N 1
ATOM 899 C CA . LEU A 1 114 ? -10.399 3.773 14.976 1.00 77.62 114 LEU A CA 1
ATOM 900 C C . LEU A 1 114 ? -10.883 3.842 13.521 1.00 77.62 114 LEU A C 1
ATOM 902 O O . LEU A 1 114 ? -11.611 4.755 13.148 1.00 77.62 114 LEU A O 1
ATOM 906 N N . ALA A 1 115 ? -10.470 2.899 12.667 1.00 80.06 115 ALA A N 1
ATOM 907 C CA . ALA A 1 115 ? -10.923 2.873 11.277 1.00 80.06 115 ALA A CA 1
ATOM 908 C C . ALA A 1 115 ? -12.402 2.489 11.134 1.00 80.06 115 ALA A C 1
ATOM 910 O O . ALA A 1 115 ? -13.012 2.784 10.108 1.00 80.06 115 ALA A O 1
ATOM 911 N N . GLY A 1 116 ? -12.952 1.806 12.138 1.00 79.44 116 GLY A N 1
ATOM 912 C CA . GLY A 1 116 ? -14.332 1.339 12.203 1.00 79.44 116 GLY A CA 1
ATOM 913 C C . GLY A 1 116 ? -15.328 2.337 12.768 1.00 79.44 116 GLY A C 1
ATOM 914 O O . GLY A 1 116 ? -16.533 2.187 12.566 1.00 79.44 116 GLY A O 1
ATOM 915 N N . GLU A 1 117 ? -14.839 3.352 13.467 1.00 77.19 117 GLU A N 1
ATOM 916 C CA . GLU A 1 117 ? -15.664 4.278 14.231 1.00 77.19 117 GLU A CA 1
ATOM 917 C C . GLU A 1 117 ? -16.089 5.495 13.392 1.00 77.19 117 GLU A C 1
ATOM 919 O O . GLU A 1 117 ? -15.444 5.885 12.414 1.00 77.19 117 GLU A O 1
ATOM 924 N N . GLY A 1 118 ? -17.224 6.086 13.772 1.00 79.69 118 GLY A N 1
ATOM 925 C CA . GLY A 1 118 ? -17.737 7.327 13.195 1.00 79.69 118 GLY A CA 1
ATOM 926 C C . GLY A 1 118 ? -18.364 7.222 11.799 1.00 79.69 118 GLY A C 1
ATOM 927 O O . GLY A 1 118 ? -18.730 6.155 11.298 1.00 79.69 118 GLY A O 1
ATOM 928 N N . ASP A 1 119 ? -18.528 8.395 11.185 1.00 86.19 119 ASP A N 1
ATOM 929 C CA . ASP A 1 119 ? -19.168 8.558 9.879 1.00 86.19 119 ASP A CA 1
ATOM 930 C C . ASP A 1 119 ? -18.275 8.130 8.707 1.00 86.19 119 ASP A C 1
ATOM 932 O O . ASP A 1 119 ? -17.063 7.961 8.826 1.00 86.19 119 ASP A O 1
ATOM 936 N N . TRP A 1 120 ? -18.875 8.045 7.516 1.00 89.50 120 TRP A N 1
ATOM 937 C CA . TRP A 1 120 ? -18.207 7.668 6.264 1.00 89.50 120 TRP A CA 1
ATOM 938 C C . TRP A 1 120 ? -16.864 8.392 6.039 1.00 89.50 120 TRP A C 1
ATOM 940 O O . TRP A 1 120 ? -15.872 7.763 5.677 1.00 89.50 120 TRP A O 1
ATOM 950 N N . PHE A 1 121 ? -16.810 9.705 6.294 1.00 87.19 121 PHE A N 1
ATOM 951 C CA . PHE A 1 121 ? -15.597 10.509 6.106 1.00 87.19 121 PHE A CA 1
ATOM 952 C C . PHE A 1 121 ? -14.517 10.234 7.166 1.00 87.19 121 PHE A C 1
ATOM 954 O O . PHE A 1 121 ? -13.326 10.242 6.848 1.00 87.19 121 PHE A O 1
ATOM 961 N N . HIS A 1 122 ? -14.919 9.944 8.407 1.00 86.38 122 HIS A N 1
ATOM 962 C CA . HIS A 1 122 ? -14.002 9.571 9.485 1.00 86.38 122 HIS A CA 1
ATOM 963 C C . HIS A 1 122 ? -13.337 8.229 9.180 1.00 86.38 122 HIS A C 1
ATOM 965 O O . HIS A 1 122 ? -12.108 8.146 9.189 1.00 86.38 122 HIS A O 1
ATOM 971 N N . GLN A 1 123 ? -14.132 7.233 8.775 1.00 87.75 123 GLN A N 1
ATOM 972 C CA . GLN A 1 123 ? -13.633 5.929 8.337 1.00 87.75 123 GLN A CA 1
ATOM 973 C C . GLN A 1 123 ? -12.675 6.066 7.145 1.00 87.75 123 GLN A C 1
ATOM 975 O O . GLN A 1 123 ? -11.576 5.516 7.166 1.00 87.75 123 GLN A O 1
ATOM 980 N N . PHE A 1 124 ? -13.038 6.859 6.128 1.00 89.69 124 PHE A N 1
ATOM 981 C CA . PHE A 1 124 ? -12.184 7.128 4.963 1.00 89.69 124 PHE A CA 1
ATOM 982 C C . PHE A 1 124 ? -10.822 7.693 5.383 1.00 89.69 124 PHE A C 1
ATOM 984 O O . PHE A 1 124 ? -9.773 7.185 4.977 1.00 89.69 124 PHE A O 1
ATOM 991 N N . ARG A 1 125 ? -10.835 8.734 6.223 1.00 89.19 125 ARG A N 1
ATOM 992 C CA . ARG A 1 125 ? -9.623 9.412 6.682 1.00 89.19 125 ARG A CA 1
ATOM 993 C C . ARG A 1 125 ? -8.757 8.483 7.527 1.00 89.19 125 ARG A C 1
ATOM 995 O O . ARG A 1 125 ? -7.550 8.432 7.309 1.00 89.19 125 ARG A O 1
ATOM 1002 N N . ALA A 1 126 ? -9.353 7.746 8.460 1.00 87.38 126 ALA A N 1
ATOM 1003 C CA . ALA A 1 126 ? -8.640 6.797 9.305 1.00 87.38 126 ALA A CA 1
ATOM 1004 C C . ALA A 1 126 ? -7.980 5.691 8.468 1.00 87.38 126 ALA A C 1
ATOM 1006 O O . ALA A 1 126 ? -6.793 5.417 8.638 1.00 87.38 126 ALA A O 1
ATOM 1007 N N . VAL A 1 127 ? -8.700 5.125 7.494 1.00 89.25 127 VAL A N 1
ATOM 1008 C CA . VAL A 1 127 ? -8.163 4.119 6.566 1.00 89.25 127 VAL A CA 1
ATOM 1009 C C . VAL A 1 127 ? -7.002 4.677 5.740 1.00 89.25 127 VAL A C 1
ATOM 1011 O O . VAL A 1 127 ? -5.956 4.033 5.653 1.00 89.25 127 VAL A O 1
ATOM 1014 N N . ALA A 1 128 ? -7.146 5.875 5.167 1.00 89.38 128 ALA A N 1
ATOM 1015 C CA . ALA A 1 128 ? -6.082 6.506 4.388 1.00 89.38 128 ALA A CA 1
ATOM 1016 C C . ALA A 1 128 ? -4.822 6.738 5.235 1.00 89.38 128 ALA A C 1
ATOM 1018 O O . ALA A 1 128 ? -3.715 6.402 4.817 1.00 89.38 128 ALA A O 1
ATOM 1019 N N . LEU A 1 129 ? -4.987 7.246 6.457 1.00 86.19 129 LEU A N 1
ATOM 1020 C CA . LEU A 1 129 ? -3.880 7.467 7.383 1.00 86.19 129 LEU A CA 1
ATOM 1021 C C . LEU A 1 129 ? -3.200 6.156 7.801 1.00 86.19 129 LEU A C 1
ATOM 1023 O O . LEU A 1 129 ? -1.975 6.113 7.893 1.00 86.19 129 LEU A O 1
ATOM 1027 N N . LEU A 1 130 ? -3.961 5.081 8.021 1.00 84.94 130 LEU A N 1
ATOM 1028 C CA . LEU A 1 130 ? -3.411 3.765 8.369 1.00 84.94 130 LEU A CA 1
ATOM 1029 C C . LEU A 1 130 ? -2.615 3.133 7.231 1.00 84.94 130 LEU A C 1
ATOM 1031 O O . LEU A 1 130 ? -1.640 2.440 7.501 1.00 84.94 130 LEU A O 1
ATOM 1035 N N . ARG A 1 131 ? -3.001 3.394 5.982 1.00 85.88 131 ARG A N 1
ATOM 1036 C CA . ARG A 1 131 ? -2.270 2.952 4.786 1.00 85.88 131 ARG A CA 1
ATOM 1037 C C . ARG A 1 131 ? -0.971 3.717 4.568 1.00 85.88 131 ARG A C 1
ATOM 1039 O O . ARG A 1 131 ? -0.016 3.146 4.068 1.00 85.88 131 ARG A O 1
ATOM 1046 N N . ILE A 1 132 ? -0.955 4.995 4.937 1.00 83.06 132 ILE A N 1
ATOM 1047 C CA . ILE A 1 132 ? 0.236 5.848 4.878 1.00 83.06 132 ILE A CA 1
ATOM 1048 C C . ILE A 1 132 ? 1.198 5.550 6.034 1.00 83.06 132 ILE A C 1
ATOM 1050 O O . ILE A 1 132 ? 2.411 5.667 5.901 1.00 83.06 132 ILE A O 1
ATOM 1054 N N . SER A 1 133 ? 0.662 5.191 7.197 1.00 77.56 133 SER A N 1
ATOM 1055 C CA . SER A 1 133 ? 1.445 4.716 8.335 1.00 77.56 133 SER A CA 1
ATOM 1056 C C . SER A 1 133 ? 2.248 3.465 7.947 1.00 77.56 133 SER A C 1
ATOM 1058 O O . SER A 1 133 ? 1.769 2.678 7.131 1.00 77.56 133 SER A O 1
ATOM 1060 N N . PRO A 1 134 ? 3.418 3.191 8.564 1.00 66.50 134 PRO A N 1
ATOM 1061 C CA . PRO A 1 134 ? 4.196 1.968 8.325 1.00 66.50 134 PRO A CA 1
ATOM 1062 C C . PRO A 1 134 ? 3.526 0.726 8.950 1.00 66.50 134 PRO A C 1
ATOM 1064 O O . PRO A 1 134 ? 4.175 -0.151 9.524 1.00 66.50 134 PRO A O 1
ATOM 1067 N N . PHE A 1 135 ? 2.197 0.674 8.919 1.00 67.38 135 PHE A N 1
ATOM 1068 C CA . PHE A 1 135 ? 1.418 -0.444 9.390 1.00 67.38 135 PHE A CA 1
ATOM 1069 C C . PHE A 1 135 ? 1.511 -1.578 8.358 1.00 67.38 135 PHE A C 1
ATOM 1071 O O . PHE A 1 135 ? 1.354 -1.329 7.164 1.00 67.38 135 PHE A O 1
ATOM 1078 N N . PRO A 1 136 ? 1.749 -2.836 8.773 1.00 66.75 136 PRO A N 1
ATOM 1079 C CA . PRO A 1 136 ? 1.920 -3.933 7.828 1.00 66.75 136 PRO A CA 1
ATOM 1080 C C . PRO A 1 136 ? 0.713 -4.088 6.888 1.00 66.75 136 PRO A C 1
ATOM 1082 O O . PRO A 1 136 ? -0.385 -4.431 7.335 1.00 66.75 136 PRO A O 1
ATOM 1085 N N . TYR A 1 137 ? 0.942 -3.880 5.587 1.00 65.94 137 TYR A N 1
ATOM 1086 C CA . TYR A 1 137 ? -0.078 -3.879 4.528 1.00 65.94 137 TYR A CA 1
ATOM 1087 C C . TYR A 1 137 ? -0.967 -5.132 4.557 1.00 65.94 137 TYR A C 1
ATOM 1089 O O . TYR A 1 137 ? -2.195 -5.047 4.532 1.00 65.94 137 TYR A O 1
ATOM 1097 N N . ILE A 1 138 ? -0.336 -6.299 4.714 1.00 67.06 138 ILE A N 1
ATOM 1098 C CA . ILE A 1 138 ? -1.010 -7.598 4.799 1.00 67.06 138 ILE A CA 1
ATOM 1099 C C . ILE A 1 138 ? -1.968 -7.658 5.994 1.00 67.06 138 ILE A C 1
ATOM 1101 O O . ILE A 1 138 ? -3.096 -8.125 5.868 1.00 67.06 138 ILE A O 1
ATOM 1105 N N . VAL A 1 139 ? -1.541 -7.160 7.157 1.00 67.94 139 VAL A N 1
ATOM 1106 C CA . VAL A 1 139 ? -2.364 -7.183 8.371 1.00 67.94 139 VAL A CA 1
ATOM 1107 C C . VAL A 1 139 ? -3.562 -6.256 8.205 1.00 67.94 139 VAL A C 1
ATOM 1109 O O . VAL A 1 139 ? -4.671 -6.630 8.569 1.00 67.94 139 VAL A O 1
ATOM 1112 N N . PHE A 1 140 ? -3.366 -5.073 7.624 1.00 72.19 140 PHE A N 1
ATOM 1113 C CA . PHE A 1 140 ? -4.438 -4.095 7.452 1.00 72.19 140 PHE A CA 1
ATOM 1114 C C . PHE A 1 140 ? -5.527 -4.555 6.476 1.00 72.19 140 PHE A C 1
ATOM 1116 O O . PHE A 1 140 ? -6.716 -4.349 6.740 1.00 72.19 140 PHE A O 1
ATOM 1123 N N . ASN A 1 141 ? -5.135 -5.226 5.387 1.00 74.50 141 ASN A N 1
ATOM 1124 C CA . ASN A 1 141 ? -6.064 -5.766 4.391 1.00 74.50 141 ASN A CA 1
ATOM 1125 C C . ASN A 1 141 ? -7.151 -6.656 5.011 1.00 74.50 141 ASN A C 1
ATOM 1127 O O . ASN A 1 141 ? -8.297 -6.581 4.587 1.00 74.50 141 ASN A O 1
ATOM 1131 N N . TYR A 1 142 ? -6.806 -7.435 6.039 1.00 71.56 142 TYR A N 1
ATOM 1132 C CA . TYR A 1 142 ? -7.747 -8.304 6.751 1.00 71.56 142 TYR A CA 1
ATOM 1133 C C . TYR A 1 142 ? -8.311 -7.671 8.025 1.00 71.56 142 TYR A C 1
ATOM 1135 O O . TYR A 1 142 ? -9.483 -7.855 8.345 1.00 71.56 142 TYR A O 1
ATOM 1143 N N . ALA A 1 143 ? -7.497 -6.915 8.765 1.00 68.19 143 ALA A N 1
ATOM 1144 C CA . ALA A 1 143 ? -7.896 -6.351 10.051 1.00 68.19 143 ALA A CA 1
ATOM 1145 C C . ALA A 1 143 ? -8.984 -5.277 9.911 1.00 68.19 143 ALA A C 1
ATOM 1147 O O . ALA A 1 143 ? -9.846 -5.188 10.778 1.00 68.19 143 ALA A O 1
ATOM 1148 N N . SER A 1 144 ? -8.993 -4.525 8.805 1.00 67.75 144 SER A N 1
ATOM 1149 C CA . SER A 1 144 ? -10.058 -3.558 8.483 1.00 67.75 144 SER A CA 1
ATOM 1150 C C . SER A 1 144 ? -11.453 -4.189 8.434 1.00 67.75 144 SER A C 1
ATOM 1152 O O . SER A 1 144 ? -12.450 -3.529 8.710 1.00 67.75 144 SER A O 1
ATOM 1154 N N . VAL A 1 145 ? -11.543 -5.487 8.151 1.00 67.31 145 VAL A N 1
ATOM 1155 C CA . VAL A 1 145 ? -12.823 -6.192 8.171 1.00 67.31 145 VAL A CA 1
ATOM 1156 C C . VAL A 1 145 ? -13.307 -6.434 9.599 1.00 67.31 145 VAL A C 1
ATOM 1158 O O . VAL A 1 145 ? -14.496 -6.317 9.876 1.00 67.31 145 VAL A O 1
ATOM 1161 N N . ALA A 1 146 ? -12.392 -6.723 10.525 1.00 60.38 146 ALA A N 1
ATOM 1162 C CA . ALA A 1 146 ? -12.718 -7.012 11.922 1.00 60.38 146 ALA A CA 1
ATOM 1163 C C . ALA A 1 146 ? -13.209 -5.793 12.718 1.00 60.38 146 ALA A C 1
ATOM 1165 O O . ALA A 1 146 ? -13.581 -5.941 13.885 1.00 60.38 146 ALA A O 1
ATOM 1166 N N . THR A 1 147 ? -13.175 -4.601 12.117 1.00 67.38 147 THR A N 1
ATOM 1167 C CA . THR A 1 147 ? -13.558 -3.340 12.756 1.00 67.38 147 THR A CA 1
ATOM 1168 C C . THR A 1 147 ? -14.806 -2.716 12.149 1.00 67.38 147 THR A C 1
ATOM 1170 O O . THR A 1 147 ? -15.106 -1.567 12.426 1.00 67.38 147 THR A O 1
ATOM 1173 N N . ASN A 1 148 ? -15.598 -3.483 11.390 1.00 71.94 148 ASN A N 1
ATOM 1174 C CA . ASN A 1 148 ? -16.897 -3.046 10.863 1.00 71.94 148 ASN A CA 1
ATOM 1175 C C . ASN A 1 148 ? -16.815 -1.794 9.956 1.00 71.94 148 ASN A C 1
ATOM 1177 O O . ASN A 1 148 ? -17.789 -1.051 9.808 1.00 71.94 148 ASN A O 1
ATOM 1181 N N . VAL A 1 149 ? -15.650 -1.554 9.337 1.00 80.94 149 VAL A N 1
ATOM 1182 C CA . VAL A 1 149 ? -15.461 -0.475 8.359 1.00 80.94 149 VAL A CA 1
ATOM 1183 C C . VAL A 1 149 ? -16.363 -0.743 7.155 1.00 80.94 149 VAL A C 1
ATOM 1185 O O . VAL A 1 149 ? -16.381 -1.848 6.606 1.00 80.94 149 VAL A O 1
ATOM 1188 N N . LYS A 1 150 ? -17.097 0.271 6.691 1.00 85.81 150 LYS A N 1
ATOM 1189 C CA . LYS A 1 150 ? -17.895 0.141 5.466 1.00 85.81 150 LYS A CA 1
ATOM 1190 C C . LYS A 1 150 ? -16.962 0.011 4.256 1.00 85.81 150 LYS A C 1
ATOM 1192 O O . LYS A 1 150 ? -15.937 0.685 4.168 1.00 85.81 150 LYS A O 1
ATOM 1197 N N . TYR A 1 151 ? -17.355 -0.793 3.268 1.00 88.81 151 TYR A N 1
ATOM 1198 C CA . TYR A 1 151 ? -16.532 -1.019 2.072 1.00 88.81 151 TYR A CA 1
ATOM 1199 C C . TYR A 1 151 ? -16.217 0.272 1.290 1.00 88.81 151 TYR A C 1
ATOM 1201 O O . TYR A 1 151 ? -15.091 0.461 0.843 1.00 88.81 151 TYR A O 1
ATOM 1209 N N . GLY A 1 152 ? -17.183 1.193 1.165 1.00 89.44 152 GLY A N 1
ATOM 1210 C CA . GLY A 1 152 ? -17.000 2.464 0.447 1.00 89.44 152 GLY A CA 1
ATOM 1211 C C . GLY A 1 152 ? -15.866 3.340 1.010 1.00 89.44 152 GLY A C 1
ATOM 1212 O O . GLY A 1 152 ? -14.916 3.628 0.280 1.00 89.44 152 GLY A O 1
ATOM 1213 N N . PRO A 1 153 ? -15.915 3.734 2.300 1.00 90.62 153 PRO A N 1
ATOM 1214 C CA . PRO A 1 153 ? -14.811 4.425 2.968 1.00 90.62 153 PRO A CA 1
ATOM 1215 C C . PRO A 1 153 ? -13.494 3.658 2.909 1.00 90.62 153 PRO A C 1
ATOM 1217 O O . PRO A 1 153 ? -12.442 4.260 2.699 1.00 90.62 153 PRO A O 1
ATOM 1220 N N . TYR A 1 154 ? -13.554 2.332 3.062 1.00 90.12 154 TYR A N 1
ATOM 1221 C CA . TYR A 1 154 ? -12.384 1.468 3.016 1.00 90.12 154 TYR A CA 1
ATOM 1222 C C . TYR A 1 154 ? -11.650 1.555 1.675 1.00 90.12 154 TYR A C 1
ATOM 1224 O O . TYR A 1 154 ? -10.442 1.810 1.654 1.00 90.12 154 TYR A O 1
ATOM 1232 N N . ILE A 1 155 ? -12.351 1.355 0.555 1.00 92.00 155 ILE A N 1
ATOM 1233 C CA . ILE A 1 155 ? -11.706 1.325 -0.759 1.00 92.00 155 ILE A CA 1
ATOM 1234 C C . ILE A 1 155 ? -11.238 2.722 -1.164 1.00 92.00 155 ILE A C 1
ATOM 1236 O O . ILE A 1 155 ? -10.098 2.876 -1.591 1.00 92.00 155 ILE A O 1
ATOM 1240 N N . ALA A 1 156 ? -12.055 3.754 -0.931 1.00 92.69 156 ALA A N 1
ATOM 1241 C CA . ALA A 1 156 ? -11.686 5.133 -1.236 1.00 92.69 156 ALA A CA 1
ATOM 1242 C C . ALA A 1 156 ? -10.471 5.582 -0.408 1.00 92.69 156 ALA A C 1
ATOM 1244 O O . ALA A 1 156 ? -9.507 6.117 -0.959 1.00 92.69 156 ALA A O 1
ATOM 1245 N N . GLY A 1 157 ? -10.484 5.315 0.902 1.00 90.88 157 GLY A N 1
ATOM 1246 C CA . GLY A 1 157 ? -9.388 5.657 1.804 1.00 90.88 157 GLY A CA 1
ATOM 1247 C C . GLY A 1 157 ? -8.123 4.883 1.456 1.00 90.88 157 GLY A C 1
ATOM 1248 O O . GLY A 1 157 ? -7.033 5.447 1.456 1.00 90.88 157 GLY A O 1
ATOM 1249 N N . SER A 1 158 ? -8.260 3.611 1.075 1.00 90.44 158 SER A N 1
ATOM 1250 C CA . SER A 1 158 ? -7.118 2.789 0.680 1.00 90.44 158 SER A CA 1
ATOM 1251 C C . SER A 1 158 ? -6.511 3.222 -0.650 1.00 90.44 158 SER A C 1
ATOM 1253 O O . SER A 1 158 ? -5.290 3.281 -0.761 1.00 90.44 158 SER A O 1
ATOM 1255 N N . MET A 1 159 ? -7.327 3.589 -1.639 1.00 92.12 159 MET A N 1
ATOM 1256 C CA . MET A 1 159 ? -6.831 4.144 -2.899 1.00 92.12 159 MET A CA 1
ATOM 1257 C C . MET A 1 159 ? -6.093 5.462 -2.670 1.00 92.12 159 MET A C 1
ATOM 1259 O O . MET A 1 159 ? -4.960 5.592 -3.115 1.00 92.12 159 MET A O 1
ATOM 1263 N N . ALA A 1 160 ? -6.675 6.398 -1.912 1.00 91.38 160 ALA A N 1
ATOM 1264 C CA . ALA A 1 160 ? -6.014 7.658 -1.569 1.00 91.38 160 ALA A CA 1
ATOM 1265 C C . ALA A 1 160 ? -4.716 7.429 -0.773 1.00 91.38 160 ALA A C 1
ATOM 1267 O O . ALA A 1 160 ? -3.685 8.041 -1.048 1.00 91.38 160 ALA A O 1
ATOM 1268 N N . GLY A 1 161 ? -4.758 6.502 0.184 1.00 87.62 161 GLY A N 1
ATOM 1269 C CA . GLY A 1 161 ? -3.632 6.151 1.035 1.00 87.62 161 GLY A CA 1
ATOM 1270 C C . GLY A 1 161 ? -2.487 5.465 0.296 1.00 87.62 161 GLY A C 1
ATOM 1271 O O . GLY A 1 161 ? -1.359 5.626 0.720 1.00 87.62 161 GLY A O 1
ATOM 1272 N N . THR A 1 162 ? -2.721 4.765 -0.816 1.00 88.94 162 THR A N 1
ATOM 1273 C CA . THR A 1 162 ? -1.684 4.006 -1.558 1.00 88.94 162 THR A CA 1
ATOM 1274 C C . THR A 1 162 ? -1.101 4.761 -2.758 1.00 88.94 162 THR A C 1
ATOM 1276 O O . THR A 1 162 ? -0.210 4.258 -3.448 1.00 88.94 162 THR A O 1
ATOM 1279 N N . VAL A 1 163 ? -1.546 5.998 -3.010 1.00 89.88 163 VAL A N 1
ATOM 1280 C CA . VAL A 1 163 ? -1.017 6.836 -4.101 1.00 89.88 163 VAL A CA 1
ATOM 1281 C C . VAL A 1 163 ? 0.491 7.052 -3.955 1.00 89.88 163 VAL A C 1
ATOM 1283 O O . VAL A 1 163 ? 1.238 6.868 -4.916 1.00 89.88 163 VAL A O 1
ATOM 1286 N N . HIS A 1 164 ? 0.952 7.408 -2.754 1.00 86.06 164 HIS A N 1
ATOM 1287 C CA . HIS A 1 164 ? 2.372 7.668 -2.501 1.00 86.06 164 HIS A CA 1
ATOM 1288 C C . HIS A 1 164 ? 3.227 6.402 -2.702 1.00 86.06 164 HIS A C 1
ATOM 1290 O O . HIS A 1 164 ? 4.280 6.466 -3.334 1.00 86.06 164 HIS A O 1
ATOM 1296 N N . GLU A 1 165 ? 2.729 5.245 -2.254 1.00 86.00 165 GLU A N 1
ATOM 1297 C CA . GLU A 1 165 ? 3.356 3.935 -2.457 1.00 86.00 165 GLU A CA 1
ATOM 1298 C C . GLU A 1 165 ? 3.472 3.599 -3.951 1.00 86.00 165 GLU A C 1
ATOM 1300 O O . GLU A 1 165 ? 4.526 3.165 -4.415 1.00 86.00 165 GLU A O 1
ATOM 1305 N N . THR A 1 166 ? 2.418 3.874 -4.727 1.00 90.31 166 THR A N 1
ATOM 1306 C CA . THR A 1 166 ? 2.405 3.653 -6.181 1.00 90.31 166 THR A CA 1
ATOM 1307 C C . THR A 1 166 ? 3.483 4.481 -6.875 1.00 90.31 166 THR A C 1
ATOM 1309 O O . THR A 1 166 ? 4.241 3.951 -7.689 1.00 90.31 166 THR A O 1
ATOM 1312 N N . PHE A 1 167 ? 3.600 5.769 -6.535 1.00 89.19 167 PHE A N 1
ATOM 1313 C CA . PHE A 1 167 ? 4.658 6.617 -7.081 1.00 89.19 167 PHE A CA 1
ATOM 1314 C C . PHE A 1 167 ? 6.040 6.094 -6.705 1.00 89.19 167 PHE A C 1
ATOM 1316 O O . PHE A 1 167 ? 6.882 5.924 -7.587 1.00 89.19 167 PHE A O 1
ATOM 1323 N N . LEU A 1 168 ? 6.264 5.785 -5.426 1.00 87.25 168 LEU A N 1
ATOM 1324 C CA . LEU A 1 168 ? 7.542 5.262 -4.961 1.00 87.25 168 LEU A CA 1
ATOM 1325 C C . LEU A 1 168 ? 7.929 3.980 -5.710 1.00 87.25 168 LEU A C 1
ATOM 1327 O O . LEU A 1 168 ? 9.076 3.852 -6.136 1.00 87.25 168 LEU A O 1
ATOM 1331 N N . ALA A 1 169 ? 6.982 3.068 -5.941 1.00 88.50 169 ALA A N 1
ATOM 1332 C CA . ALA A 1 169 ? 7.215 1.840 -6.693 1.00 88.50 169 ALA A CA 1
ATOM 1333 C C . ALA A 1 169 ? 7.579 2.108 -8.162 1.00 88.50 169 ALA A C 1
ATOM 1335 O O . ALA A 1 169 ? 8.536 1.528 -8.673 1.00 88.50 169 ALA A O 1
ATOM 1336 N N . ILE A 1 170 ? 6.869 3.007 -8.844 1.00 90.31 170 ILE A N 1
ATOM 1337 C CA . ILE A 1 170 ? 7.150 3.321 -10.250 1.00 90.31 170 ILE A CA 1
ATOM 1338 C C . ILE A 1 170 ? 8.523 3.984 -10.406 1.00 90.31 170 ILE A C 1
ATOM 1340 O O . ILE A 1 170 ? 9.308 3.562 -11.258 1.00 90.31 170 ILE A O 1
ATOM 1344 N N . TYR A 1 171 ? 8.832 4.987 -9.576 1.00 86.44 171 TYR A N 1
ATOM 1345 C CA . TYR A 1 171 ? 10.139 5.652 -9.591 1.00 86.44 171 TYR A CA 1
ATOM 1346 C C . TYR A 1 171 ? 11.265 4.678 -9.238 1.00 86.44 171 TYR A C 1
ATOM 1348 O O . TYR A 1 171 ? 12.300 4.691 -9.900 1.00 86.44 171 TYR A O 1
ATOM 1356 N N . SER A 1 172 ? 11.043 3.785 -8.267 1.00 84.19 172 SER A N 1
ATOM 1357 C CA . SER A 1 172 ? 11.990 2.712 -7.936 1.00 84.19 172 SER A CA 1
ATOM 1358 C C . SER A 1 172 ? 12.254 1.808 -9.135 1.00 84.19 172 SER A C 1
ATOM 1360 O O . SER A 1 172 ? 13.405 1.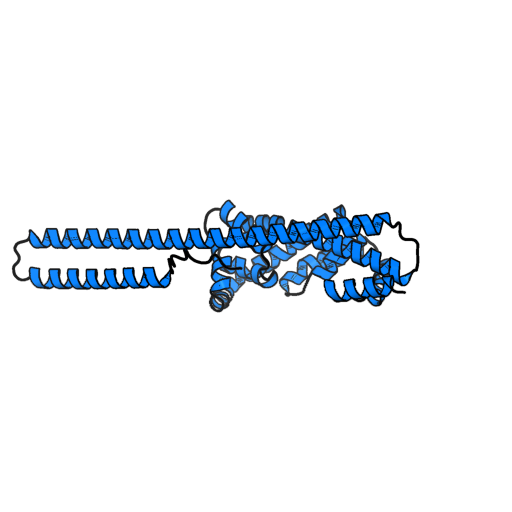598 -9.498 1.00 84.19 172 SER A O 1
ATOM 1362 N N . GLY A 1 173 ? 11.201 1.310 -9.792 1.00 85.81 173 GLY A N 1
ATOM 1363 C CA . GLY A 1 173 ? 11.334 0.445 -10.964 1.00 85.81 173 GLY A CA 1
ATOM 1364 C C . GLY A 1 173 ? 12.106 1.129 -12.092 1.00 85.81 173 GLY A C 1
ATOM 1365 O O . GLY A 1 173 ? 13.057 0.567 -12.627 1.00 85.81 173 GLY A O 1
ATOM 1366 N N . LYS A 1 174 ? 11.765 2.380 -12.418 1.00 86.06 174 LYS A N 1
ATOM 1367 C CA . LYS A 1 174 ? 12.478 3.157 -13.444 1.00 86.06 174 LYS A CA 1
ATOM 1368 C C . LYS A 1 174 ? 13.943 3.408 -13.104 1.00 86.06 174 LYS A C 1
ATOM 1370 O O . LYS A 1 174 ? 14.795 3.320 -13.991 1.00 86.06 174 LYS A O 1
ATOM 1375 N N . LEU A 1 175 ? 14.246 3.693 -11.842 1.00 83.44 175 LEU A N 1
ATOM 1376 C CA . LEU A 1 175 ? 15.618 3.869 -11.381 1.00 83.44 175 LEU A CA 1
ATOM 1377 C C . LEU A 1 175 ? 16.402 2.551 -11.465 1.00 83.44 175 LEU A C 1
ATOM 1379 O O . LEU A 1 175 ? 17.496 2.545 -12.024 1.00 83.44 175 LEU A O 1
ATOM 1383 N N . LEU A 1 176 ? 15.815 1.433 -11.025 1.00 81.81 176 LEU A N 1
ATOM 1384 C CA . LEU A 1 176 ? 16.397 0.091 -11.147 1.00 81.81 176 LEU A CA 1
ATOM 1385 C C . LEU A 1 176 ? 16.694 -0.275 -12.606 1.00 81.81 176 LEU A C 1
ATOM 1387 O O . LEU A 1 176 ? 17.806 -0.694 -12.912 1.00 81.81 176 LEU A O 1
ATOM 1391 N N . GLN A 1 177 ? 15.743 -0.052 -13.517 1.00 83.06 177 GLN A N 1
ATOM 1392 C CA . GLN A 1 177 ? 15.942 -0.256 -14.955 1.00 83.06 177 GLN A CA 1
ATOM 1393 C C . GLN A 1 177 ? 17.110 0.584 -15.485 1.00 83.06 177 GLN A C 1
ATOM 1395 O O . GLN A 1 177 ? 17.957 0.075 -16.216 1.00 83.06 177 GLN A O 1
ATOM 1400 N N . SER A 1 178 ? 17.185 1.857 -15.086 1.00 81.38 178 SER A N 1
ATOM 1401 C CA . SER A 1 178 ? 18.253 2.765 -15.521 1.00 81.38 178 SER A CA 1
ATOM 1402 C C . SER A 1 178 ? 19.627 2.291 -15.029 1.00 81.38 178 SER A C 1
ATOM 1404 O O . SER A 1 178 ? 20.581 2.252 -15.802 1.00 81.38 178 SER A O 1
ATOM 1406 N N . LEU A 1 179 ? 19.728 1.871 -13.764 1.00 76.19 179 LEU A N 1
ATOM 1407 C CA . LEU A 1 179 ? 20.968 1.364 -13.164 1.00 76.19 179 LEU A CA 1
ATOM 1408 C C . LEU A 1 179 ? 21.399 0.013 -13.762 1.00 76.19 179 LEU A C 1
ATOM 1410 O O . LEU A 1 179 ? 22.587 -0.199 -14.012 1.00 76.19 179 LEU A O 1
ATOM 1414 N N . ALA A 1 180 ? 20.453 -0.886 -14.039 1.00 77.50 180 ALA A N 1
ATOM 1415 C CA . ALA A 1 180 ? 20.713 -2.187 -14.658 1.00 77.50 180 ALA A CA 1
ATOM 1416 C C . ALA A 1 180 ? 21.290 -2.047 -16.081 1.00 77.50 180 ALA A C 1
ATOM 1418 O O . ALA A 1 180 ? 22.266 -2.712 -16.436 1.00 77.50 180 ALA A O 1
ATOM 1419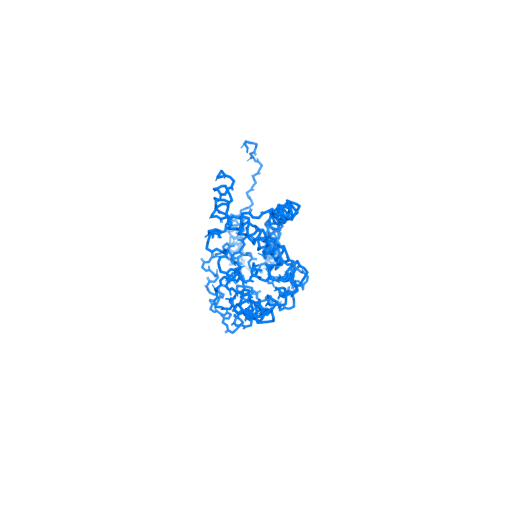 N N . VAL A 1 181 ? 20.743 -1.125 -16.881 1.00 74.44 181 VAL A N 1
ATOM 1420 C CA . VAL A 1 181 ? 21.255 -0.829 -18.230 1.00 74.44 181 VAL A CA 1
ATOM 1421 C C . VAL A 1 181 ? 22.632 -0.156 -18.164 1.00 74.44 181 VAL A C 1
ATOM 1423 O O . VAL A 1 181 ? 23.533 -0.546 -18.910 1.00 74.44 181 VAL A O 1
ATOM 1426 N N . ALA A 1 182 ? 22.829 0.789 -17.233 1.00 74.19 182 ALA A N 1
ATOM 1427 C CA . ALA A 1 182 ? 24.097 1.506 -17.046 1.00 74.19 182 ALA A CA 1
ATOM 1428 C C . ALA A 1 182 ? 25.265 0.558 -16.760 1.00 74.19 182 ALA A C 1
ATOM 1430 O O . ALA A 1 182 ? 26.364 0.712 -17.290 1.00 74.19 182 ALA A O 1
ATOM 1431 N N . THR A 1 183 ? 25.013 -0.418 -15.890 1.00 71.88 183 THR A N 1
ATOM 1432 C CA . THR A 1 183 ? 26.026 -1.346 -15.383 1.00 71.88 183 THR A CA 1
ATOM 1433 C C . THR A 1 183 ? 26.375 -2.443 -16.383 1.00 71.88 183 THR A C 1
ATOM 1435 O O . THR A 1 183 ? 27.526 -2.868 -16.420 1.00 71.88 183 THR A O 1
ATOM 1438 N N . THR A 1 184 ? 25.417 -2.876 -17.207 1.00 69.06 184 THR A N 1
ATOM 1439 C CA . THR A 1 184 ? 25.577 -4.063 -18.064 1.00 69.06 184 THR A CA 1
ATOM 1440 C C . THR A 1 184 ? 26.023 -3.727 -19.485 1.00 69.06 184 THR A C 1
ATOM 1442 O O . THR A 1 184 ? 26.816 -4.460 -20.066 1.00 69.06 184 THR A O 1
ATOM 1445 N N . GLN A 1 185 ? 25.529 -2.629 -20.068 1.00 64.81 185 GLN A N 1
ATOM 1446 C CA . GLN A 1 185 ? 25.771 -2.316 -21.485 1.00 64.81 185 GLN A CA 1
ATOM 1447 C C . GLN A 1 185 ? 26.849 -1.247 -21.706 1.00 64.81 185 GLN A C 1
ATOM 1449 O O . GLN A 1 185 ? 27.203 -0.976 -22.850 1.00 64.81 185 GLN A O 1
ATOM 1454 N N . GLY A 1 186 ? 27.363 -0.613 -20.643 1.00 57.62 186 GLY A N 1
ATOM 1455 C CA . GLY A 1 186 ? 28.390 0.435 -20.743 1.00 57.62 186 GLY A CA 1
ATOM 1456 C C . GLY A 1 186 ? 27.982 1.645 -21.598 1.00 57.62 186 GLY A C 1
ATOM 1457 O O . GLY A 1 186 ? 28.838 2.435 -21.986 1.00 57.62 186 GLY A O 1
ATOM 1458 N N . SER A 1 187 ? 26.692 1.778 -21.930 1.00 52.94 187 SER A N 1
ATOM 1459 C CA . SER A 1 187 ? 26.199 2.812 -22.837 1.00 52.94 187 SER A CA 1
ATOM 1460 C C . SER A 1 187 ? 26.202 4.186 -22.166 1.00 52.94 187 SER A C 1
ATOM 1462 O O . SER A 1 187 ? 25.945 4.291 -20.962 1.00 52.94 187 SER A O 1
ATOM 1464 N N . PHE A 1 188 ? 26.391 5.238 -22.966 1.00 47.06 188 PHE A N 1
ATOM 1465 C CA . PHE A 1 188 ? 26.011 6.604 -22.611 1.00 47.06 188 PHE A CA 1
ATOM 1466 C C . PHE A 1 188 ? 24.487 6.662 -22.449 1.00 47.06 188 PHE A C 1
ATOM 1468 O O . PHE A 1 188 ? 23.760 7.044 -23.363 1.00 47.06 188 PHE A O 1
ATOM 1475 N N . LEU A 1 189 ? 23.977 6.251 -21.289 1.00 52.16 189 LEU A N 1
ATOM 1476 C CA . LEU A 1 189 ? 22.647 6.670 -20.870 1.00 52.16 189 LEU A CA 1
ATOM 1477 C C . LEU A 1 189 ? 22.610 8.195 -20.942 1.00 52.16 189 LEU A C 1
ATOM 1479 O O . LEU A 1 189 ? 23.575 8.847 -20.534 1.00 52.16 189 LEU A O 1
ATOM 1483 N N . SER A 1 190 ? 21.507 8.764 -21.438 1.00 60.88 190 SER A N 1
ATOM 1484 C CA . SER A 1 190 ? 21.278 10.202 -21.290 1.00 60.88 190 SER A CA 1
ATOM 1485 C C . SER A 1 190 ? 21.325 10.472 -19.793 1.00 60.88 190 SER A C 1
ATOM 1487 O O . SER A 1 190 ? 20.442 10.029 -19.057 1.00 60.88 190 SER A O 1
ATOM 1489 N N . VAL A 1 191 ? 22.398 11.116 -19.338 1.00 64.31 191 VAL A N 1
ATOM 1490 C CA . VAL A 1 191 ? 22.659 11.446 -17.929 1.00 64.31 191 VAL A CA 1
ATOM 1491 C C . VAL A 1 191 ? 21.416 12.095 -17.312 1.00 64.31 191 VAL A C 1
ATOM 1493 O O . VAL A 1 191 ? 21.042 11.800 -16.180 1.00 64.31 191 VAL A O 1
ATOM 1496 N N . ASP A 1 192 ? 20.693 12.848 -18.135 1.00 66.38 192 ASP A N 1
ATOM 1497 C CA . ASP A 1 192 ? 19.392 13.447 -17.874 1.00 66.38 192 ASP A CA 1
ATOM 1498 C C . ASP A 1 192 ? 18.351 12.447 -17.350 1.00 66.38 192 ASP A C 1
ATOM 1500 O O . ASP A 1 192 ? 17.695 12.730 -16.358 1.00 66.38 192 ASP A O 1
ATOM 1504 N N . GLN A 1 193 ? 18.200 11.254 -17.939 1.00 68.81 193 GLN A N 1
ATOM 1505 C CA . GLN A 1 193 ? 17.217 10.264 -17.473 1.00 68.81 193 GLN A CA 1
ATOM 1506 C C . GLN A 1 193 ? 17.562 9.711 -16.090 1.00 68.81 193 GLN A C 1
ATOM 1508 O O . GLN A 1 193 ? 16.667 9.544 -15.264 1.00 68.81 193 GLN A O 1
ATOM 1513 N N . ILE A 1 194 ? 18.843 9.454 -15.811 1.00 75.38 194 ILE A N 1
ATOM 1514 C CA . ILE A 1 194 ? 19.278 8.999 -14.483 1.00 75.38 194 ILE A CA 1
ATOM 1515 C C . ILE A 1 194 ? 19.068 10.117 -13.461 1.00 75.38 194 ILE A C 1
ATOM 1517 O O . ILE A 1 194 ? 18.551 9.856 -12.376 1.00 75.38 194 ILE A O 1
ATOM 1521 N N . ILE A 1 195 ? 19.411 11.358 -13.817 1.00 75.81 195 ILE A N 1
ATOM 1522 C CA . ILE A 1 195 ? 19.218 12.527 -12.957 1.00 75.81 195 ILE A CA 1
ATOM 1523 C C . ILE A 1 195 ? 17.729 12.752 -12.684 1.00 75.81 195 ILE A C 1
ATOM 1525 O O . ILE A 1 195 ? 17.349 12.862 -11.523 1.00 75.81 195 ILE A O 1
ATOM 1529 N N . TYR A 1 196 ? 16.868 12.772 -13.705 1.00 77.50 196 TYR A N 1
ATOM 1530 C CA . TYR A 1 196 ? 15.428 12.980 -13.532 1.00 77.50 196 TYR A CA 1
ATOM 1531 C C . TYR A 1 196 ? 14.768 11.840 -12.750 1.00 77.50 196 TYR A C 1
ATOM 1533 O O . TYR A 1 196 ? 13.953 12.107 -11.868 1.00 77.50 196 TYR A O 1
ATOM 1541 N N . ASN A 1 197 ? 15.139 10.581 -13.009 1.00 77.50 197 ASN A N 1
ATOM 1542 C CA . ASN A 1 197 ? 14.607 9.436 -12.267 1.00 77.50 197 ASN A CA 1
ATOM 1543 C C . ASN A 1 197 ? 15.112 9.425 -10.816 1.00 77.50 197 ASN A C 1
ATOM 1545 O O . ASN A 1 197 ? 14.335 9.154 -9.905 1.00 77.50 197 ASN A O 1
ATOM 1549 N N . GLY A 1 198 ? 16.385 9.757 -10.586 1.00 80.62 198 GLY A N 1
ATOM 1550 C CA . GLY A 1 198 ? 16.981 9.857 -9.253 1.00 80.62 198 GLY A CA 1
ATOM 1551 C C . GLY A 1 198 ? 16.408 11.017 -8.438 1.00 80.62 198 GLY A C 1
ATOM 1552 O O . GLY A 1 198 ? 16.059 10.840 -7.270 1.00 80.62 198 GLY A O 1
ATOM 1553 N N . LEU A 1 199 ? 16.237 12.188 -9.056 1.00 84.81 199 LEU A N 1
ATOM 1554 C CA . LEU A 1 199 ? 15.584 13.346 -8.447 1.00 84.81 199 LEU A CA 1
ATOM 1555 C C . LEU A 1 199 ? 14.115 13.039 -8.138 1.00 84.81 199 LEU A C 1
ATOM 1557 O O . LEU A 1 199 ? 13.670 13.269 -7.017 1.00 84.81 199 LEU A O 1
ATOM 1561 N N . GLY A 1 200 ? 13.381 12.464 -9.093 1.00 81.69 200 GLY A N 1
ATOM 1562 C CA . GLY A 1 200 ? 11.989 12.055 -8.913 1.00 81.69 200 GLY A CA 1
ATOM 1563 C C . GLY A 1 200 ? 11.820 11.013 -7.807 1.00 81.69 200 GLY A C 1
ATOM 1564 O O . GLY A 1 200 ? 10.939 11.157 -6.962 1.00 81.69 200 GLY A O 1
ATOM 1565 N N . PHE A 1 201 ? 12.713 10.023 -7.738 1.00 82.62 201 PHE A N 1
ATOM 1566 C CA . PHE A 1 201 ? 12.754 9.052 -6.645 1.00 82.62 201 PHE A CA 1
ATOM 1567 C C . PHE A 1 201 ? 13.048 9.719 -5.299 1.00 82.62 201 PHE A C 1
ATOM 1569 O O . PHE A 1 201 ? 12.371 9.429 -4.317 1.00 82.62 201 PHE A O 1
ATOM 1576 N N . SER A 1 202 ? 14.006 10.647 -5.251 1.00 83.31 202 SER A N 1
ATOM 1577 C CA . SER A 1 202 ? 14.364 11.368 -4.024 1.00 83.31 202 SER A CA 1
ATOM 1578 C C . SER A 1 202 ? 13.190 12.205 -3.515 1.00 83.31 202 SER A C 1
ATOM 1580 O O . SER A 1 202 ? 12.850 12.138 -2.335 1.00 83.31 202 SER A O 1
ATOM 1582 N N . VAL A 1 203 ? 12.512 12.930 -4.409 1.00 84.75 203 VAL A N 1
ATOM 1583 C CA . VAL A 1 203 ? 11.287 13.673 -4.089 1.00 84.75 203 VAL A CA 1
ATOM 1584 C C . VAL A 1 203 ? 10.197 12.717 -3.606 1.00 84.75 203 VAL A C 1
ATOM 1586 O O . VAL A 1 203 ? 9.634 12.942 -2.540 1.00 84.75 203 VAL A O 1
ATOM 1589 N N . ALA A 1 204 ? 9.940 11.615 -4.316 1.00 81.88 204 ALA A N 1
ATOM 1590 C CA . ALA A 1 204 ? 8.936 10.629 -3.920 1.00 81.88 204 ALA A CA 1
ATOM 1591 C C . ALA A 1 204 ? 9.237 10.001 -2.547 1.00 81.88 204 ALA A C 1
ATOM 1593 O O . ALA A 1 204 ? 8.325 9.837 -1.734 1.00 81.88 204 ALA A O 1
ATOM 1594 N N . ALA A 1 205 ? 10.502 9.691 -2.257 1.00 83.25 205 ALA A N 1
ATOM 1595 C CA . ALA A 1 205 ? 10.942 9.124 -0.988 1.00 83.25 205 ALA A CA 1
ATOM 1596 C C . ALA A 1 205 ? 10.807 10.131 0.164 1.00 83.25 205 ALA A C 1
ATOM 1598 O O . ALA A 1 205 ? 10.238 9.798 1.204 1.00 83.25 205 ALA A O 1
ATOM 1599 N N . VAL A 1 206 ? 11.253 11.377 -0.030 1.00 84.75 206 VAL A N 1
ATOM 1600 C CA . VAL A 1 206 ? 11.124 12.451 0.969 1.00 84.75 206 VAL A CA 1
ATOM 1601 C C . VAL A 1 206 ? 9.656 12.782 1.225 1.00 84.75 206 VAL A C 1
ATOM 1603 O O . VAL A 1 206 ? 9.240 12.857 2.381 1.00 84.75 206 VAL A O 1
ATOM 1606 N N . SER A 1 207 ? 8.843 12.919 0.173 1.00 79.81 207 SER A N 1
ATOM 1607 C CA . SER A 1 207 ? 7.399 13.122 0.302 1.00 79.81 207 SER A CA 1
ATOM 1608 C C . SER A 1 207 ? 6.744 11.959 1.039 1.00 79.81 207 SER A C 1
ATOM 1610 O O . SER A 1 207 ? 5.981 12.192 1.970 1.00 79.81 207 SER A O 1
ATOM 1612 N N . THR A 1 208 ? 7.084 10.714 0.699 1.00 83.06 208 THR A N 1
ATOM 1613 C CA . THR A 1 208 ? 6.572 9.530 1.404 1.00 83.06 208 THR A CA 1
ATOM 1614 C C . THR A 1 208 ? 6.941 9.565 2.882 1.00 83.06 208 THR A C 1
ATOM 1616 O O . THR A 1 208 ? 6.062 9.393 3.725 1.00 83.06 208 THR A O 1
ATOM 1619 N N . ALA A 1 209 ? 8.196 9.859 3.228 1.00 83.00 209 ALA A N 1
ATOM 1620 C CA . ALA A 1 209 ? 8.633 9.968 4.616 1.00 83.00 209 ALA A CA 1
ATOM 1621 C C . ALA A 1 209 ? 7.872 11.072 5.370 1.00 83.00 209 ALA A C 1
ATOM 1623 O O . ALA A 1 209 ? 7.371 10.835 6.469 1.00 83.00 209 ALA A O 1
ATOM 1624 N N . ALA A 1 210 ? 7.713 12.252 4.766 1.00 80.88 210 ALA A N 1
ATOM 1625 C CA .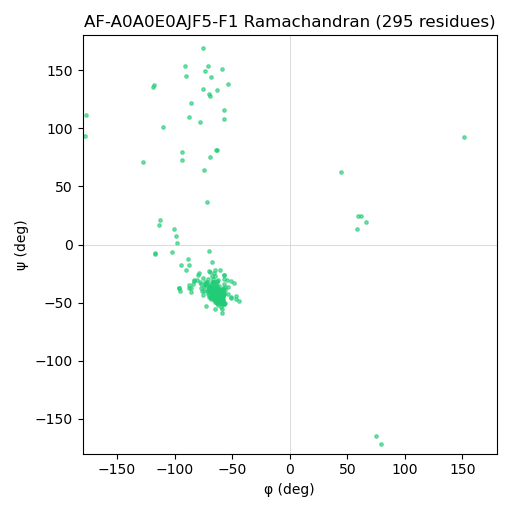 ALA A 1 210 ? 6.974 13.363 5.358 1.00 80.88 210 ALA A CA 1
ATOM 1626 C C . ALA A 1 210 ? 5.492 13.018 5.587 1.00 80.88 210 ALA A C 1
ATOM 1628 O O . ALA A 1 210 ? 4.972 13.232 6.685 1.00 80.88 210 ALA A O 1
ATOM 1629 N N . ILE A 1 211 ? 4.826 12.432 4.585 1.00 82.62 211 ILE A N 1
ATOM 1630 C CA . ILE A 1 211 ? 3.419 12.015 4.669 1.00 82.62 211 ILE A CA 1
ATOM 1631 C C . ILE A 1 211 ? 3.265 10.893 5.707 1.00 82.62 211 ILE A C 1
ATOM 1633 O O . ILE A 1 211 ? 2.342 10.942 6.515 1.00 82.62 211 ILE A O 1
ATOM 1637 N N . THR A 1 212 ? 4.212 9.954 5.781 1.00 82.44 212 THR A N 1
ATOM 1638 C CA . THR A 1 212 ? 4.251 8.881 6.792 1.00 82.44 212 THR A CA 1
ATOM 1639 C C . THR A 1 212 ? 4.377 9.436 8.210 1.00 82.44 212 THR A C 1
ATOM 1641 O O . THR A 1 212 ? 3.625 9.047 9.106 1.00 82.44 212 THR A O 1
ATOM 1644 N N . ILE A 1 213 ? 5.297 10.381 8.433 1.00 83.50 213 ILE A N 1
ATOM 1645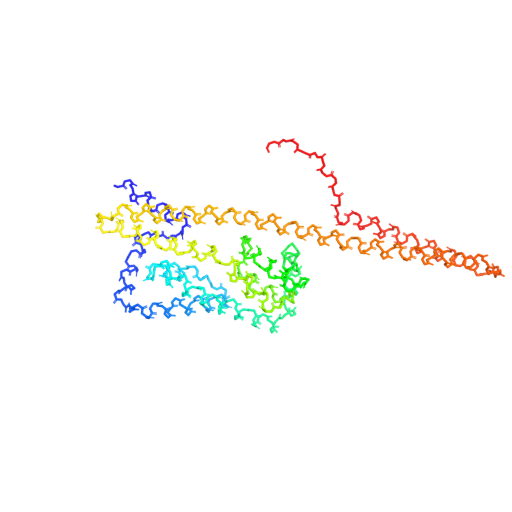 C CA . ILE A 1 213 ? 5.486 11.037 9.735 1.00 83.50 213 ILE A CA 1
ATOM 1646 C C . ILE A 1 213 ? 4.224 11.807 10.127 1.00 83.50 213 ILE A C 1
ATOM 1648 O O . ILE A 1 213 ? 3.763 11.699 11.267 1.00 83.50 213 ILE A O 1
ATOM 1652 N N . TYR A 1 214 ? 3.647 12.560 9.188 1.00 84.31 214 TYR A N 1
ATOM 1653 C CA . TYR A 1 214 ? 2.407 13.291 9.414 1.00 84.31 214 TYR A CA 1
ATOM 1654 C C . TYR A 1 214 ? 1.253 12.342 9.745 1.00 84.31 214 TYR A C 1
ATOM 1656 O O . TYR A 1 214 ? 0.547 12.561 10.726 1.00 84.31 214 TYR A O 1
ATOM 1664 N N . ALA A 1 215 ? 1.095 11.254 8.989 1.00 84.06 215 ALA A N 1
ATOM 1665 C CA . ALA A 1 215 ? 0.034 10.284 9.206 1.00 84.06 215 ALA A CA 1
ATOM 1666 C C . ALA A 1 215 ? 0.166 9.588 10.559 1.00 84.06 215 ALA A C 1
ATOM 1668 O O . ALA A 1 215 ? -0.822 9.463 11.277 1.00 84.06 215 ALA A O 1
ATOM 1669 N N . LYS A 1 216 ? 1.388 9.220 10.961 1.00 82.62 216 LYS A N 1
ATOM 1670 C CA . LYS A 1 216 ? 1.652 8.661 12.291 1.00 82.62 216 LYS A CA 1
ATOM 1671 C C . LYS A 1 216 ? 1.225 9.627 13.398 1.00 82.62 216 LYS A C 1
ATOM 1673 O O . LYS A 1 216 ? 0.529 9.212 14.321 1.00 82.62 216 LYS A O 1
ATOM 1678 N N . LYS A 1 217 ? 1.593 10.908 13.291 1.00 84.62 217 LYS A N 1
ATOM 1679 C CA . LYS A 1 217 ? 1.187 11.943 14.258 1.00 84.62 217 LYS A CA 1
ATOM 1680 C C . LYS A 1 217 ? -0.328 12.164 14.264 1.00 84.62 217 LYS A C 1
ATOM 1682 O O . LYS A 1 217 ? -0.927 12.278 15.328 1.00 84.62 217 LYS A O 1
ATOM 1687 N N . ALA A 1 218 ? -0.956 12.194 13.091 1.00 85.12 218 ALA A N 1
ATOM 1688 C CA . ALA A 1 218 ? -2.399 12.364 12.961 1.00 85.12 218 ALA A CA 1
ATOM 1689 C C . ALA A 1 218 ? -3.174 11.182 13.565 1.00 85.12 218 ALA A C 1
ATOM 1691 O O . ALA A 1 218 ? -4.151 11.405 14.271 1.00 85.12 218 ALA A O 1
ATOM 1692 N N . LEU A 1 219 ? -2.716 9.944 13.355 1.00 83.12 219 LEU A N 1
ATOM 1693 C CA . LEU A 1 219 ? -3.308 8.752 13.970 1.00 83.12 219 LEU A CA 1
ATOM 1694 C C . LEU A 1 219 ? -3.189 8.769 15.493 1.00 83.12 219 LEU A C 1
ATOM 1696 O O . LEU A 1 219 ? -4.157 8.454 16.172 1.00 83.12 219 LEU A O 1
ATOM 1700 N N . GLN A 1 220 ? -2.032 9.165 16.029 1.00 83.88 220 GLN A N 1
ATOM 1701 C CA . GLN A 1 220 ? -1.843 9.296 17.478 1.00 83.88 220 GLN A CA 1
ATOM 1702 C C . GLN A 1 220 ? -2.787 10.336 18.088 1.00 83.88 220 GLN A C 1
ATOM 1704 O O . GLN A 1 220 ? -3.319 10.117 19.170 1.00 83.88 220 GLN A O 1
ATOM 1709 N N . LYS A 1 221 ? -3.031 11.444 17.380 1.00 85.94 221 LYS A N 1
ATOM 1710 C CA . LYS A 1 221 ? -4.003 12.447 17.814 1.00 85.94 221 LYS A CA 1
ATOM 1711 C C . LYS A 1 221 ? -5.430 11.890 17.834 1.00 85.94 221 LYS A C 1
ATOM 1713 O O . LYS A 1 221 ? -6.121 12.072 18.823 1.00 85.94 221 LYS A O 1
ATOM 1718 N N . LEU A 1 222 ? -5.840 11.174 16.783 1.00 82.19 222 LEU A N 1
ATOM 1719 C CA . LEU A 1 222 ? -7.167 10.547 16.730 1.00 82.19 222 LEU A CA 1
ATOM 1720 C C . LEU A 1 222 ? -7.366 9.513 17.850 1.00 82.19 222 LEU A C 1
ATOM 1722 O O . LEU A 1 222 ? -8.456 9.427 18.396 1.00 82.19 222 LEU A O 1
ATOM 1726 N N . GLN A 1 223 ? -6.318 8.768 18.220 1.00 81.19 223 GLN A N 1
ATOM 1727 C CA . GLN A 1 223 ? -6.367 7.860 19.373 1.00 81.19 223 GLN A CA 1
ATOM 1728 C C . GLN A 1 223 ? -6.577 8.605 20.688 1.00 81.19 223 GLN A C 1
ATOM 1730 O O . GLN A 1 223 ? -7.401 8.194 21.495 1.00 81.19 223 GLN A O 1
ATOM 1735 N N . ALA A 1 224 ? -5.833 9.692 20.902 1.00 84.25 224 ALA A N 1
ATOM 1736 C CA . ALA A 1 224 ? -5.953 10.480 22.121 1.00 84.25 224 ALA A CA 1
ATOM 1737 C C . ALA A 1 224 ? -7.347 11.115 22.253 1.00 84.25 224 ALA A C 1
ATOM 1739 O O . ALA A 1 224 ? -7.916 11.113 23.340 1.00 84.25 224 ALA A O 1
ATOM 1740 N N . ASP A 1 225 ? -7.906 11.623 21.151 1.00 83.62 225 ASP A N 1
ATOM 1741 C CA . ASP A 1 225 ? -9.240 12.229 21.140 1.00 83.62 225 ASP A CA 1
ATOM 1742 C C . ASP A 1 225 ? -10.337 11.185 21.472 1.00 83.62 225 ASP A C 1
ATOM 1744 O O . ASP A 1 225 ? -11.218 11.474 22.282 1.00 83.62 225 ASP A O 1
ATOM 1748 N N . ASP A 1 226 ? -10.238 9.955 20.944 1.00 78.56 226 ASP A N 1
ATOM 1749 C CA . ASP A 1 226 ? -11.159 8.840 21.252 1.00 78.56 226 ASP A CA 1
ATOM 1750 C C . ASP A 1 226 ? -11.071 8.386 22.725 1.00 78.56 226 ASP A C 1
ATOM 1752 O O . ASP A 1 226 ? -12.083 8.210 23.412 1.00 78.56 226 ASP A O 1
ATOM 1756 N N . GLU A 1 227 ? -9.853 8.272 23.268 1.00 81.56 227 GLU A N 1
ATOM 1757 C CA . GLU A 1 227 ? -9.644 7.947 24.686 1.00 81.56 227 GLU A CA 1
ATOM 1758 C C . GLU A 1 227 ? -10.240 9.021 25.615 1.00 81.56 227 GLU A C 1
ATOM 1760 O O . GLU A 1 227 ? -10.856 8.693 26.636 1.00 81.56 227 GLU A O 1
ATOM 1765 N N . LEU A 1 228 ? -10.113 10.302 25.249 1.00 83.12 228 LEU A N 1
ATOM 1766 C CA . LEU A 1 228 ? -10.695 11.421 25.992 1.00 83.12 228 LEU A CA 1
ATOM 1767 C C . LEU A 1 228 ? -12.231 11.412 25.948 1.00 83.12 228 LEU A C 1
ATOM 1769 O O . LEU A 1 228 ? -12.870 11.647 26.978 1.00 83.12 228 LEU A O 1
ATOM 1773 N N . GLU A 1 229 ? -12.836 11.123 24.794 1.00 80.31 229 GLU A N 1
ATOM 1774 C CA . GLU A 1 229 ? -14.294 11.051 24.637 1.00 80.31 229 GLU A CA 1
ATOM 1775 C C . GLU A 1 229 ? -14.900 9.882 25.435 1.00 80.31 229 GLU A C 1
ATOM 1777 O O . GLU A 1 229 ? -15.900 10.048 26.152 1.00 80.31 229 GLU A O 1
ATOM 1782 N N . SER A 1 230 ? -14.250 8.717 25.401 1.00 77.69 230 SER A N 1
ATOM 1783 C CA . SER A 1 230 ? -14.625 7.542 26.196 1.00 77.69 230 SER A CA 1
ATOM 1784 C C . SER A 1 230 ? -14.553 7.819 27.705 1.00 77.69 230 SER A C 1
ATOM 1786 O O . SER A 1 230 ? -15.491 7.516 28.461 1.00 77.69 230 SER A O 1
ATOM 1788 N N . ALA A 1 231 ? -13.484 8.484 28.158 1.00 79.56 231 ALA A N 1
ATOM 1789 C CA . ALA A 1 231 ? -13.327 8.884 29.554 1.00 79.56 231 ALA A CA 1
ATOM 1790 C C . ALA A 1 231 ? -14.399 9.902 29.987 1.00 79.56 231 ALA A C 1
ATOM 1792 O O . ALA A 1 231 ? -15.008 9.753 31.052 1.00 79.56 231 ALA A O 1
ATOM 1793 N N . ALA A 1 232 ? -14.686 10.912 29.159 1.00 81.12 232 ALA A N 1
ATOM 1794 C CA . ALA A 1 232 ? -15.707 11.920 29.440 1.00 81.12 232 ALA A CA 1
ATOM 1795 C C . ALA A 1 232 ? -17.113 11.306 29.552 1.00 81.12 232 ALA A C 1
ATOM 1797 O O . ALA A 1 232 ? -17.865 11.631 30.477 1.00 81.12 232 ALA A O 1
ATOM 1798 N N . THR A 1 233 ? -17.452 10.373 28.661 1.00 80.69 233 THR A N 1
ATOM 1799 C CA . THR A 1 233 ? -18.728 9.642 28.684 1.00 80.69 233 THR A CA 1
ATOM 1800 C C . THR A 1 233 ? -18.875 8.821 29.964 1.00 80.69 233 THR A C 1
ATOM 1802 O O . THR A 1 233 ? -19.906 8.895 30.641 1.00 80.69 233 THR A O 1
ATOM 1805 N N . THR A 1 234 ? -17.818 8.112 30.363 1.00 78.50 234 THR A N 1
ATOM 1806 C CA . THR A 1 234 ? -17.791 7.324 31.604 1.00 78.50 234 THR A CA 1
ATOM 1807 C C . THR A 1 234 ? -17.958 8.210 32.843 1.00 78.50 234 THR A C 1
ATOM 1809 O O . THR A 1 234 ? -18.763 7.906 33.727 1.00 78.50 234 THR A O 1
ATOM 1812 N N . ILE A 1 235 ? -17.269 9.355 32.900 1.00 80.94 235 ILE A N 1
ATOM 1813 C CA . ILE A 1 235 ? -17.402 10.331 33.995 1.00 80.94 235 ILE A CA 1
ATOM 1814 C C . ILE A 1 235 ? -18.826 10.895 34.063 1.00 80.94 235 ILE A C 1
ATOM 1816 O O . ILE A 1 235 ? -19.393 11.002 35.155 1.00 80.94 235 ILE A O 1
ATOM 1820 N N . ASN A 1 236 ? -19.428 11.233 32.921 1.00 84.44 236 ASN A N 1
ATOM 1821 C CA . ASN A 1 236 ? -20.810 11.703 32.865 1.00 84.44 236 ASN A CA 1
ATOM 1822 C C . ASN A 1 236 ? -21.784 10.649 33.396 1.00 84.44 236 ASN A C 1
ATOM 1824 O O . ASN A 1 236 ? -22.641 10.977 34.219 1.00 84.44 236 ASN A O 1
ATOM 1828 N N . PHE A 1 237 ? -21.610 9.383 33.016 1.00 78.06 237 PHE A N 1
ATOM 1829 C CA . PHE A 1 237 ? -22.420 8.279 33.525 1.00 78.06 237 PHE A CA 1
ATOM 1830 C C . PHE A 1 237 ? -22.295 8.126 35.051 1.00 78.06 237 PHE A C 1
ATOM 1832 O O . PHE A 1 237 ? -23.303 8.082 35.757 1.00 78.06 237 PHE A O 1
ATOM 1839 N N . ILE A 1 238 ? -21.070 8.160 35.589 1.00 80.31 238 ILE A N 1
ATOM 1840 C CA . ILE A 1 238 ? -20.817 8.127 37.041 1.00 80.31 238 ILE A CA 1
ATOM 1841 C C . ILE A 1 238 ? -21.485 9.315 37.751 1.00 80.31 238 ILE A C 1
ATOM 1843 O O . ILE A 1 238 ? -22.080 9.151 38.817 1.00 80.31 238 ILE A O 1
ATOM 1847 N N . ASN A 1 239 ? -21.418 10.517 37.176 1.00 80.06 239 ASN A N 1
ATOM 1848 C CA . ASN A 1 239 ? -22.046 11.708 37.750 1.00 80.06 239 ASN A CA 1
ATOM 1849 C C . ASN A 1 239 ? -23.579 11.603 37.768 1.00 80.06 239 ASN A C 1
ATOM 1851 O O . ASN A 1 239 ? -24.205 12.040 38.736 1.00 80.06 239 ASN A O 1
ATOM 1855 N N . VAL A 1 240 ? -24.189 11.013 36.737 1.00 81.56 240 VAL A N 1
ATOM 1856 C CA . VAL A 1 240 ? -25.633 10.734 36.694 1.00 81.56 240 VAL A CA 1
ATOM 1857 C C . VAL A 1 240 ? -26.021 9.721 37.772 1.00 81.56 240 VAL A C 1
ATOM 1859 O O . VAL A 1 240 ? -26.960 9.979 38.528 1.00 81.56 240 VAL A O 1
ATOM 1862 N N . LEU A 1 241 ? -25.266 8.627 37.917 1.00 80.81 241 LEU A N 1
ATOM 1863 C CA . LEU A 1 241 ? -25.497 7.635 38.974 1.00 80.81 241 LEU A CA 1
ATOM 1864 C C . LEU A 1 241 ? -25.377 8.250 40.373 1.00 80.81 241 LEU A C 1
ATOM 1866 O O . LEU A 1 241 ? -26.245 8.029 41.217 1.00 80.81 241 LEU A O 1
ATOM 1870 N N . ASN A 1 242 ? -24.359 9.081 40.607 1.00 79.56 242 ASN A N 1
ATOM 1871 C CA . ASN A 1 242 ? -24.185 9.785 41.878 1.00 79.56 242 ASN A CA 1
ATOM 1872 C C . ASN A 1 242 ? -25.354 10.734 42.189 1.00 79.56 242 ASN A C 1
ATOM 1874 O O . ASN A 1 242 ? -25.813 10.772 43.330 1.00 79.56 242 ASN A O 1
ATOM 1878 N N . ARG A 1 243 ? -25.881 11.473 41.200 1.00 80.25 243 ARG A N 1
ATOM 1879 C CA . ARG A 1 243 ? -27.092 12.296 41.395 1.00 80.25 243 ARG A CA 1
ATOM 1880 C C . ARG A 1 243 ? -28.321 11.442 41.708 1.00 80.25 243 ARG A C 1
ATOM 1882 O O . ARG A 1 243 ? -29.108 11.818 42.572 1.00 80.25 243 ARG A O 1
ATOM 1889 N N . GLY A 1 244 ? -28.477 10.301 41.038 1.00 77.12 244 GLY A N 1
ATOM 1890 C CA . GLY A 1 244 ? -29.556 9.347 41.307 1.00 77.12 244 GLY A CA 1
ATOM 1891 C C . GLY A 1 244 ? -29.510 8.803 42.737 1.00 77.12 244 GLY A C 1
ATOM 1892 O O . GLY A 1 244 ? -30.524 8.824 43.434 1.00 77.12 244 GLY A O 1
ATOM 1893 N N . ALA A 1 245 ? -28.325 8.398 43.201 1.00 74.19 245 ALA A N 1
ATOM 1894 C CA . ALA A 1 245 ? -28.109 7.927 44.567 1.00 74.19 245 ALA A CA 1
ATOM 1895 C C . ALA A 1 245 ? -28.433 9.011 45.612 1.00 74.19 245 ALA A C 1
ATOM 1897 O O . ALA A 1 245 ? -29.182 8.746 46.550 1.00 74.19 245 ALA A O 1
ATOM 1898 N N . LEU A 1 246 ? -27.962 10.248 45.406 1.00 73.69 246 LEU A N 1
ATOM 1899 C CA . LEU A 1 246 ? -28.270 11.382 46.289 1.00 73.69 246 LEU A CA 1
ATOM 1900 C C . LEU A 1 246 ? -29.775 11.691 46.345 1.00 73.69 246 LEU A C 1
ATOM 1902 O O . LEU A 1 246 ? -30.314 11.956 47.418 1.00 73.69 246 LEU A O 1
ATOM 1906 N N . ASN A 1 247 ? -30.477 11.618 45.211 1.00 72.62 247 ASN A N 1
ATOM 1907 C CA . ASN A 1 247 ? -31.928 11.808 45.174 1.00 72.62 247 ASN A CA 1
ATOM 1908 C C . ASN A 1 247 ? -32.685 10.698 45.923 1.00 72.62 247 ASN A C 1
ATOM 1910 O O . ASN A 1 247 ? -33.697 10.984 46.567 1.00 72.62 247 ASN A O 1
ATOM 1914 N N . MET A 1 248 ? -32.212 9.448 45.870 1.00 67.50 248 MET A N 1
ATOM 1915 C CA . MET A 1 248 ? -32.794 8.356 46.659 1.00 67.50 248 MET A CA 1
ATOM 1916 C C . MET A 1 248 ? -32.578 8.558 48.159 1.00 67.50 248 MET A C 1
ATOM 1918 O O . MET A 1 248 ? -33.527 8.398 48.923 1.00 67.50 248 MET A O 1
ATOM 1922 N N . GLU A 1 249 ? -31.377 8.967 48.567 1.00 67.50 249 GLU A N 1
ATOM 1923 C CA . GLU A 1 249 ? -31.025 9.276 49.959 1.00 67.50 249 GLU A CA 1
ATOM 1924 C C . GLU A 1 249 ? -31.856 10.453 50.507 1.00 67.50 249 GLU A C 1
ATOM 1926 O O . GLU A 1 249 ? -32.389 10.410 51.619 1.00 67.50 249 GLU A O 1
ATOM 1931 N N . TYR A 1 250 ? -32.088 11.479 49.682 1.00 68.88 250 TYR A N 1
ATOM 1932 C CA . TYR A 1 250 ? -32.992 12.578 50.016 1.00 68.88 250 TYR A CA 1
ATOM 1933 C C . TYR A 1 250 ? -34.442 12.094 50.193 1.00 68.88 250 TYR A C 1
ATOM 1935 O O . TYR A 1 250 ? -35.100 12.438 51.178 1.00 68.88 250 TYR A O 1
ATOM 1943 N N . LYS A 1 251 ? -34.953 11.253 49.285 1.00 66.88 251 LYS A N 1
ATOM 1944 C CA . LYS A 1 251 ? -36.336 10.752 49.344 1.00 66.88 251 LYS A CA 1
ATOM 1945 C C . LYS A 1 251 ? -36.570 9.821 50.542 1.00 66.88 251 LYS A C 1
ATOM 1947 O O . LYS A 1 251 ? -37.612 9.931 51.187 1.00 66.88 251 LYS A O 1
ATOM 1952 N N . THR A 1 252 ? -35.607 8.966 50.888 1.00 59.34 252 THR A N 1
ATOM 1953 C CA . THR A 1 252 ? -35.662 8.107 52.086 1.00 59.34 252 THR A CA 1
ATOM 1954 C C . THR A 1 252 ? -35.498 8.894 53.383 1.00 59.34 252 THR A C 1
ATOM 1956 O O . THR A 1 252 ? -36.108 8.529 54.383 1.00 59.34 252 THR A O 1
ATOM 1959 N N . SER A 1 253 ? -34.765 10.013 53.389 1.00 62.81 253 SER A N 1
ATOM 1960 C CA . SER A 1 253 ? -34.708 10.887 54.570 1.00 62.81 253 SER A CA 1
ATOM 1961 C C . SER A 1 253 ? -36.057 11.553 54.891 1.00 62.81 253 SER A C 1
ATOM 1963 O O . SER A 1 253 ? -36.376 11.716 56.071 1.00 62.81 253 SER A O 1
ATOM 1965 N N . LYS A 1 254 ? -36.869 11.856 53.861 1.00 60.62 254 LYS A N 1
ATOM 1966 C CA . LYS A 1 254 ? -38.235 12.404 53.982 1.00 60.62 254 LYS A CA 1
ATOM 1967 C C . LYS A 1 254 ? -39.315 11.369 54.329 1.00 60.62 254 LYS A C 1
ATOM 1969 O O . LYS A 1 254 ? -40.349 11.751 54.869 1.00 60.62 254 LYS A O 1
ATOM 1974 N N . LEU A 1 255 ? -39.111 10.087 54.027 1.00 59.62 255 LEU A N 1
ATOM 1975 C CA . LEU A 1 255 ? -40.038 9.006 54.384 1.0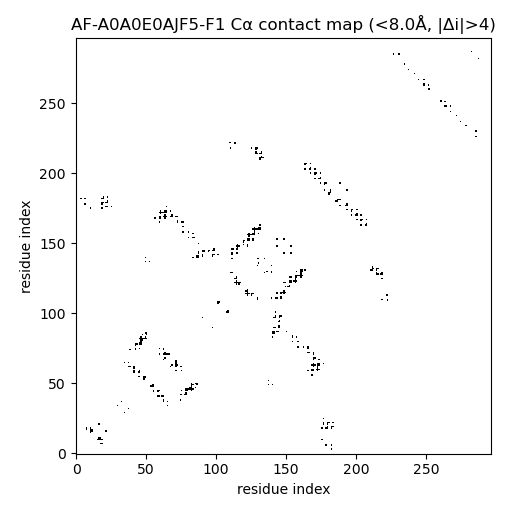0 59.62 255 LEU A CA 1
ATOM 1976 C C . LEU A 1 255 ? -39.696 8.475 55.791 1.00 59.62 255 LEU A C 1
ATOM 1978 O O . LEU A 1 255 ? -38.669 7.835 55.999 1.00 59.62 255 LEU A O 1
ATOM 1982 N N . ASN A 1 256 ? -40.552 8.752 56.781 1.00 53.53 256 ASN A N 1
ATOM 1983 C CA . ASN A 1 256 ? -40.374 8.375 58.194 1.00 53.53 256 ASN A CA 1
ATOM 1984 C C . ASN A 1 256 ? -40.633 6.869 58.450 1.00 53.53 256 ASN A C 1
ATOM 1986 O O . ASN A 1 256 ? -41.553 6.497 59.170 1.00 53.53 256 ASN A O 1
ATOM 1990 N N . PHE A 1 257 ? -39.816 5.981 57.876 1.00 55.91 257 PHE A N 1
ATOM 1991 C CA . PHE A 1 257 ? -39.783 4.555 58.234 1.00 55.91 257 PHE A CA 1
ATOM 1992 C C . PHE A 1 257 ? -38.469 4.231 58.956 1.00 55.91 257 PHE A C 1
ATOM 1994 O O . PHE A 1 257 ? -37.413 4.086 58.339 1.00 55.91 257 PHE A O 1
ATOM 2001 N N . GLY A 1 258 ? -38.534 4.138 60.289 1.00 54.22 258 GLY A N 1
ATOM 2002 C CA . GLY A 1 258 ? -37.372 3.971 61.173 1.00 54.22 258 GLY A CA 1
ATOM 2003 C C . GLY A 1 258 ? -36.543 2.701 60.941 1.00 54.22 258 GLY A C 1
ATOM 2004 O O . GLY A 1 258 ? -35.362 2.701 61.267 1.00 54.22 258 GLY A O 1
ATOM 2005 N N . SER A 1 259 ? -37.103 1.653 60.323 1.00 48.97 259 SER A N 1
ATOM 2006 C CA . SER A 1 259 ? -36.391 0.391 60.059 1.00 48.97 259 SER A CA 1
ATOM 2007 C C . SER A 1 259 ? -35.744 0.288 58.668 1.00 48.97 259 SER A C 1
ATOM 2009 O O . SER A 1 259 ? -34.838 -0.519 58.488 1.00 48.97 259 SER A O 1
ATOM 2011 N N . MET A 1 260 ? -36.134 1.119 57.688 1.00 49.72 260 MET A N 1
ATOM 2012 C CA . MET A 1 260 ? -35.518 1.130 56.343 1.00 49.72 260 MET A CA 1
ATOM 2013 C C . MET A 1 260 ? -34.329 2.094 56.220 1.00 49.72 260 MET A C 1
ATOM 2015 O O . MET A 1 260 ? -33.479 1.907 55.348 1.00 49.72 260 MET A O 1
ATOM 2019 N N . LYS A 1 261 ? -34.228 3.107 57.094 1.00 49.81 261 LYS A N 1
ATOM 2020 C CA . LYS A 1 261 ? -33.174 4.139 57.027 1.00 49.81 261 LYS A CA 1
ATOM 2021 C C . LYS A 1 261 ? -31.756 3.570 57.089 1.00 49.81 261 LYS A C 1
ATOM 2023 O O . LYS A 1 261 ? -30.889 4.052 56.371 1.00 49.81 261 LYS A O 1
ATOM 2028 N N . GLN A 1 262 ? -31.530 2.544 57.907 1.00 49.88 262 GLN A N 1
ATOM 2029 C CA . GLN A 1 262 ? -30.192 2.001 58.156 1.00 49.88 262 GLN A CA 1
ATOM 2030 C C . GLN A 1 262 ? -29.709 1.042 57.059 1.00 49.88 262 GLN A C 1
ATOM 2032 O O . GLN A 1 262 ? -28.519 0.988 56.765 1.00 49.88 262 GLN A O 1
ATOM 2037 N N . SER A 1 263 ? -30.633 0.333 56.403 1.00 49.88 263 SER A N 1
ATOM 2038 C CA . SER A 1 263 ? -30.312 -0.513 55.247 1.00 49.88 263 SER A CA 1
ATOM 2039 C C . SER A 1 263 ? -30.077 0.331 53.989 1.00 49.88 263 SER A C 1
ATOM 2041 O O . SER A 1 263 ? -29.120 0.097 53.255 1.00 49.88 263 SER A O 1
ATOM 2043 N N . SER A 1 264 ? -30.879 1.380 53.777 1.00 51.00 264 SER A N 1
ATOM 2044 C CA . SER A 1 264 ? -30.754 2.235 52.592 1.00 51.00 264 SER A CA 1
ATOM 2045 C C . SER A 1 264 ? -29.489 3.104 52.597 1.00 51.00 264 SER A C 1
ATOM 2047 O O . SER A 1 264 ? -28.895 3.297 51.538 1.00 51.00 264 SER A O 1
ATOM 2049 N N . SER A 1 265 ? -29.055 3.605 53.761 1.00 54.00 265 SER A N 1
ATOM 2050 C CA . SER A 1 265 ? -27.810 4.375 53.889 1.00 54.00 265 SER A CA 1
ATOM 2051 C C . SER A 1 265 ? -26.567 3.504 53.709 1.00 54.00 265 SER A C 1
ATOM 2053 O O . SER A 1 265 ? -25.619 3.936 53.061 1.00 54.00 265 SER A O 1
ATOM 2055 N N . ALA A 1 266 ? -26.586 2.260 54.200 1.00 56.91 266 ALA A N 1
ATOM 2056 C CA . ALA A 1 266 ? -25.508 1.297 53.981 1.00 56.91 266 ALA A CA 1
ATOM 2057 C C . ALA A 1 266 ? -25.353 0.942 52.491 1.00 56.91 266 ALA A C 1
ATOM 2059 O O . ALA A 1 266 ? -24.240 0.964 51.973 1.00 56.91 266 ALA A O 1
ATOM 2060 N N . ILE A 1 267 ? -26.464 0.707 51.782 1.00 57.50 267 ILE A N 1
ATOM 2061 C CA . ILE A 1 267 ? -26.457 0.435 50.334 1.00 57.50 267 ILE A CA 1
ATOM 2062 C C . ILE A 1 267 ? -25.963 1.659 49.549 1.00 57.50 267 ILE A C 1
ATOM 2064 O O . ILE A 1 267 ? -25.163 1.516 48.628 1.00 57.50 267 ILE A O 1
ATOM 2068 N N . ALA A 1 268 ? -26.391 2.870 49.920 1.00 55.91 268 ALA A N 1
ATOM 2069 C CA . ALA A 1 268 ? -25.935 4.099 49.272 1.00 55.91 268 ALA A CA 1
ATOM 2070 C C . ALA A 1 268 ? -24.434 4.360 49.499 1.00 55.91 268 ALA A C 1
ATOM 2072 O O . ALA A 1 268 ? -23.735 4.747 48.560 1.00 55.91 268 ALA A O 1
ATOM 2073 N N . LEU A 1 269 ? -23.919 4.113 50.711 1.00 60.75 269 LEU A N 1
ATOM 2074 C CA . LEU A 1 269 ? -22.493 4.244 51.026 1.00 60.75 269 LEU A CA 1
ATOM 2075 C C . LEU A 1 269 ? -21.639 3.216 50.281 1.00 60.75 269 LEU A C 1
ATOM 2077 O O . LEU A 1 269 ? -20.602 3.586 49.732 1.00 60.75 269 LEU A O 1
ATOM 2081 N N . ASP A 1 270 ? -22.076 1.957 50.237 1.00 60.22 270 ASP A N 1
ATOM 2082 C CA . ASP A 1 270 ? -21.359 0.883 49.546 1.00 60.22 270 ASP A CA 1
ATOM 2083 C C . ASP A 1 270 ? -21.296 1.152 48.034 1.00 60.22 270 ASP A C 1
ATOM 2085 O O . ASP A 1 270 ? -20.226 1.112 47.423 1.00 60.22 270 ASP A O 1
ATOM 2089 N N . PHE A 1 271 ? -22.407 1.606 47.444 1.00 59.81 271 PHE A N 1
ATOM 2090 C CA . PHE A 1 271 ? -22.463 2.011 46.039 1.00 59.81 271 PHE A CA 1
ATOM 2091 C C . PHE A 1 271 ? -21.547 3.210 45.737 1.00 59.81 271 PHE A C 1
ATOM 2093 O O . PHE A 1 271 ? -20.838 3.227 44.729 1.00 59.81 271 PHE A O 1
ATOM 2100 N N . LYS A 1 272 ? -21.498 4.206 46.631 1.00 60.19 272 LYS A N 1
ATOM 2101 C CA . LYS A 1 272 ? -20.639 5.397 46.501 1.00 60.19 272 LYS A CA 1
ATOM 2102 C C . LYS A 1 272 ? -19.154 5.061 46.672 1.00 60.19 272 LYS A C 1
ATOM 2104 O O . LYS A 1 272 ? -18.315 5.620 45.965 1.00 60.19 272 LYS A O 1
ATOM 2109 N N . CYS A 1 273 ? -18.831 4.119 47.558 1.00 59.31 273 CYS A N 1
ATOM 2110 C CA . CYS A 1 273 ? -17.487 3.568 47.715 1.00 59.31 273 CYS A CA 1
ATOM 2111 C C . CYS A 1 273 ? -17.050 2.844 46.433 1.00 59.31 273 CYS A C 1
ATOM 2113 O O . CYS A 1 273 ? -15.984 3.135 45.889 1.00 59.31 273 CYS A O 1
ATOM 2115 N N . HIS A 1 274 ? -17.917 1.993 45.877 1.00 60.66 274 HIS A N 1
ATOM 2116 C CA . HIS A 1 274 ? -17.641 1.265 44.641 1.00 60.66 274 HIS A CA 1
ATOM 2117 C C . HIS A 1 274 ? -17.451 2.204 43.435 1.00 60.66 274 HIS A C 1
ATOM 2119 O O . HIS A 1 274 ? -16.506 2.039 42.661 1.00 60.66 274 HIS A O 1
ATOM 2125 N N . LEU A 1 275 ? -18.267 3.259 43.325 1.00 62.00 275 LEU A N 1
ATOM 2126 C CA . LEU A 1 275 ? -18.120 4.301 42.300 1.00 62.00 275 LEU A CA 1
ATOM 2127 C C . LEU A 1 275 ? -16.807 5.090 42.435 1.00 62.00 275 LEU A C 1
ATOM 2129 O O . LEU A 1 275 ? -16.167 5.381 41.425 1.00 62.00 275 LEU A O 1
ATOM 2133 N N . ASN A 1 276 ? -16.367 5.409 43.656 1.00 58.41 276 ASN A N 1
ATOM 2134 C CA . ASN A 1 276 ? -15.079 6.074 43.880 1.00 58.41 276 ASN A CA 1
ATOM 2135 C C . ASN A 1 276 ? -13.890 5.171 43.524 1.00 58.41 276 ASN A C 1
ATOM 2137 O O . ASN A 1 276 ? -12.929 5.645 42.919 1.00 58.41 276 ASN A O 1
ATOM 2141 N N . VAL A 1 277 ? -13.962 3.872 43.825 1.00 60.62 277 VAL A N 1
ATOM 2142 C CA . VAL A 1 277 ? -12.935 2.897 43.420 1.00 60.62 277 VAL A CA 1
ATOM 2143 C C . VAL A 1 277 ? -12.861 2.776 41.896 1.00 60.62 277 VAL A C 1
ATOM 2145 O O . VAL A 1 277 ? -11.760 2.737 41.346 1.00 60.62 277 VAL A O 1
ATOM 2148 N N . LEU A 1 278 ? -14.003 2.769 41.199 1.00 57.03 278 LEU A N 1
ATOM 2149 C CA . LEU A 1 278 ? -14.052 2.786 39.733 1.00 57.03 278 LEU A CA 1
ATOM 2150 C C . LEU A 1 278 ? -13.445 4.075 39.164 1.00 57.03 278 LEU A C 1
ATOM 2152 O O . LEU A 1 278 ? -12.607 4.000 38.270 1.00 57.03 278 LEU A O 1
ATOM 2156 N N . LYS A 1 279 ? -13.773 5.237 39.743 1.00 55.44 279 LYS A N 1
ATOM 2157 C CA . LYS A 1 279 ? -13.218 6.540 39.346 1.00 55.44 279 LYS A CA 1
ATOM 2158 C C . LYS A 1 279 ? -11.692 6.597 39.503 1.00 55.44 279 LYS A C 1
ATOM 2160 O O . LYS A 1 279 ? -11.005 7.059 38.599 1.00 55.44 279 LYS A O 1
ATOM 2165 N N . VAL A 1 280 ? -11.148 6.085 40.611 1.00 58.06 280 VAL A N 1
ATOM 2166 C CA . VAL A 1 280 ? -9.693 6.042 40.867 1.00 58.06 280 VAL A CA 1
ATOM 2167 C C . VAL A 1 280 ? -8.986 5.016 39.976 1.00 58.06 280 VAL A C 1
ATOM 2169 O O . VAL A 1 280 ? -7.906 5.296 39.456 1.00 58.06 280 VAL A O 1
ATOM 2172 N N . LYS A 1 281 ? -9.588 3.838 39.750 1.00 53.53 281 LYS A N 1
ATOM 2173 C CA . LYS A 1 281 ? -9.036 2.839 38.821 1.00 53.53 281 LYS A CA 1
ATOM 2174 C C . LYS A 1 281 ? -9.000 3.352 37.385 1.00 53.53 281 LYS A C 1
ATOM 2176 O O . LYS A 1 281 ? -8.030 3.058 36.704 1.00 53.53 281 LYS A O 1
ATOM 2181 N N . GLU A 1 282 ? -10.006 4.096 36.935 1.00 53.28 282 GLU A N 1
ATOM 2182 C CA . GLU A 1 282 ? -10.075 4.671 35.582 1.00 53.28 282 GLU A CA 1
ATOM 2183 C C . GLU A 1 282 ? -9.027 5.773 35.365 1.00 53.28 282 GLU A C 1
ATOM 2185 O O . GLU A 1 282 ? -8.277 5.705 34.394 1.00 53.28 282 GLU A O 1
ATOM 2190 N N . VAL A 1 283 ? -8.876 6.710 36.314 1.00 51.97 283 VAL A N 1
ATOM 2191 C CA . VAL A 1 283 ? -7.827 7.754 36.267 1.00 51.97 283 VAL A CA 1
ATOM 2192 C C . VAL A 1 283 ? -6.423 7.143 36.161 1.00 51.97 283 VAL A C 1
ATOM 2194 O O . VAL A 1 283 ? -5.579 7.655 35.428 1.00 51.97 283 VAL A O 1
ATOM 2197 N N . ASN A 1 284 ? -6.185 6.011 36.830 1.00 45.19 284 ASN A N 1
ATOM 2198 C CA . ASN A 1 284 ? -4.920 5.278 36.730 1.00 45.19 284 ASN A CA 1
ATOM 2199 C C . ASN A 1 284 ? -4.797 4.397 35.473 1.00 45.19 284 ASN A C 1
ATOM 2201 O O . ASN A 1 284 ? -3.676 4.122 35.050 1.00 45.19 284 ASN A O 1
ATOM 2205 N N . ARG A 1 285 ? -5.904 3.929 34.874 1.00 41.38 285 ARG A N 1
ATOM 2206 C CA . ARG A 1 285 ? -5.879 3.028 33.704 1.00 41.38 285 ARG A CA 1
ATOM 2207 C C . ARG A 1 285 ? -5.708 3.777 32.379 1.00 41.38 285 ARG A C 1
ATOM 2209 O O . ARG A 1 285 ? -5.078 3.229 31.482 1.00 41.38 285 ARG A O 1
ATOM 2216 N N . TYR A 1 286 ? -6.218 5.006 32.282 1.00 45.50 286 TYR A N 1
ATOM 2217 C CA . TYR A 1 286 ? -6.126 5.861 31.087 1.00 45.50 286 TYR A CA 1
ATOM 2218 C C . TYR A 1 286 ? -5.006 6.904 31.146 1.00 45.50 286 TYR A C 1
ATOM 2220 O O . TYR A 1 286 ? -4.912 7.743 30.262 1.00 45.50 286 TYR A O 1
ATOM 2228 N N . GLY A 1 287 ? -4.144 6.847 32.167 1.00 41.50 287 GLY A N 1
ATOM 2229 C CA . GLY A 1 287 ? -2.860 7.545 32.183 1.00 41.50 287 GLY A CA 1
ATOM 2230 C C . GLY A 1 287 ? -2.908 8.990 31.685 1.00 41.50 287 GLY A C 1
ATOM 2231 O O . GLY A 1 287 ? -2.201 9.321 30.737 1.00 41.50 287 GLY A O 1
ATOM 2232 N N . VAL A 1 288 ? -3.659 9.870 32.358 1.00 40.84 288 VAL A N 1
ATOM 2233 C CA . VAL A 1 288 ? -3.390 11.316 32.285 1.00 40.84 288 VAL A CA 1
ATOM 2234 C C . VAL A 1 288 ? -2.064 11.553 33.010 1.00 40.84 288 VAL A C 1
ATOM 2236 O O . VAL A 1 288 ? -2.009 11.957 34.170 1.00 40.84 288 VAL A O 1
ATOM 2239 N N . ARG A 1 289 ? -0.964 11.184 32.353 1.00 38.59 289 ARG A N 1
ATOM 2240 C CA . ARG A 1 289 ? 0.385 11.482 32.802 1.00 38.59 289 ARG A CA 1
ATOM 2241 C C . ARG A 1 289 ? 0.627 12.946 32.441 1.00 38.59 289 ARG A C 1
ATOM 2243 O O . ARG A 1 289 ? 0.777 13.291 31.274 1.00 38.59 289 ARG A O 1
ATOM 2250 N N . ASN A 1 290 ? 0.592 13.809 33.452 1.00 34.31 290 ASN A N 1
ATOM 2251 C CA . ASN A 1 290 ? 1.079 15.183 33.365 1.00 34.31 290 ASN A CA 1
ATOM 2252 C C . ASN A 1 290 ? 2.600 15.144 33.115 1.00 34.31 290 ASN A C 1
ATOM 2254 O O . ASN A 1 290 ? 3.384 15.270 34.050 1.00 34.31 290 ASN A O 1
ATOM 2258 N N . ASP A 1 291 ? 3.023 14.952 31.867 1.00 31.97 291 ASP A N 1
ATOM 2259 C CA . ASP A 1 291 ? 4.423 15.095 31.461 1.00 31.97 291 ASP A CA 1
ATOM 2260 C C . ASP A 1 291 ? 4.656 16.527 30.945 1.00 31.97 291 ASP A C 1
ATOM 2262 O O . ASP A 1 291 ? 4.836 16.772 29.754 1.00 31.97 291 ASP A O 1
ATOM 2266 N N . TYR A 1 292 ? 4.675 17.495 31.867 1.00 32.25 292 TYR A N 1
ATOM 2267 C CA . TYR A 1 292 ? 5.486 18.705 31.703 1.00 32.25 292 TYR A CA 1
ATOM 2268 C C . TYR A 1 292 ? 6.816 18.460 32.406 1.00 32.25 292 TYR A C 1
ATOM 2270 O O . TYR A 1 292 ? 6.997 18.855 33.552 1.00 32.25 292 TYR A O 1
ATOM 2278 N N . ASN A 1 293 ? 7.709 17.737 31.736 1.00 35.28 293 ASN A N 1
ATOM 2279 C CA . ASN A 1 293 ? 9.157 17.816 31.909 1.00 35.28 293 ASN A CA 1
ATOM 2280 C C . ASN A 1 293 ? 9.805 16.867 30.901 1.00 35.28 293 ASN A C 1
ATOM 2282 O O . ASN A 1 293 ? 9.649 15.659 31.025 1.00 35.28 293 ASN A O 1
ATOM 2286 N N . ILE A 1 294 ? 10.499 17.432 29.911 1.00 31.78 294 ILE A N 1
ATOM 2287 C CA . ILE A 1 294 ? 11.854 17.069 29.460 1.00 31.78 294 ILE A CA 1
ATOM 2288 C C . ILE A 1 294 ? 12.206 18.057 28.331 1.00 31.78 294 ILE A C 1
ATOM 2290 O O . ILE A 1 294 ? 11.861 17.889 27.165 1.00 31.78 294 ILE A O 1
ATOM 2294 N N . LEU A 1 295 ? 12.868 19.145 28.730 1.00 35.09 295 LEU A N 1
ATOM 2295 C CA . LEU A 1 295 ? 14.022 19.652 27.995 1.00 35.09 295 LEU A CA 1
ATOM 2296 C C . LEU A 1 295 ? 15.148 18.635 28.214 1.00 35.09 295 LEU A C 1
ATOM 2298 O O . LEU A 1 295 ? 15.427 18.293 29.364 1.00 35.09 295 LEU A O 1
ATOM 2302 N N . GLY A 1 296 ? 15.791 18.174 27.143 1.00 32.25 296 GLY A N 1
ATOM 2303 C CA . GLY A 1 296 ? 17.010 17.373 27.238 1.00 32.25 296 GLY A CA 1
ATOM 2304 C C . GLY A 1 296 ? 17.202 16.398 26.080 1.00 32.25 296 GLY A C 1
ATOM 2305 O O . GLY A 1 296 ? 16.784 15.251 26.201 1.00 32.25 296 GLY A O 1
ATOM 2306 N N . PHE A 1 297 ? 17.931 16.881 25.066 1.00 31.94 297 PHE A N 1
ATOM 2307 C CA . PHE A 1 297 ? 18.480 16.213 23.871 1.00 31.94 297 PHE A CA 1
ATOM 2308 C C . PHE A 1 297 ? 17.585 16.113 22.631 1.00 31.94 297 PHE A C 1
ATOM 2310 O O . PHE A 1 297 ? 16.571 15.385 22.642 1.00 31.94 297 PHE A O 1
#

Nearest PDB structures (foldseek):
  4tx5-assembly1_A  TM=4.571E-01  e=6.612E+00  Homo sapiens
  7dla-assembly1_A  TM=2.074E-01  e=7.189E+00  Escherichia coli K-12
  3ja6-assembly1_H  TM=1.482E-01  e=9.636E+00  Escherichia coli

pLDDT: mean 75.21, std 14.87, range [31.78, 95.44]

Sequence (297 aa):
MEWTQQASSVCAGVWGLDPQVIAPVIEWESRTFSRPVIALICFGAIAFFPSVLLPSSPFMWMAGMSFGYFYGFLIITAAMSIGMSLPFFIGSAFHSKIHRWLEKWPKKAAFVRLAGEGDWFHQFRAVALLRISPFPYIVFNYASVATNVKYGPYIAGSMAGTVHETFLAIYSGKLLQSLAVATTQGSFLSVDQIIYNGLGFSVAAVSTAAITIYAKKALQKLQADDELESAATTINFINVLNRGALNMEYKTSKLNFGSMKQSSSAIALDFKCHLNVLKVKEVNRYGVRNDYNILGF